Protein AF-A0AAD7MDL9-F1 (afdb_monomer_lite)

Secondary structure (DSSP, 8-state):
----EEEEEEEEEEE-TT-SSEEEEEEEEEEEEEEETT--HHHHHHHHHHHHHHHHHHHTTT----TTTPEEEETTT--BGGGS-TTS-SSGGGGEE----STT---EE---SSPEEEEEEEPHHHHHHHHHHHHHHHHHHHHHHHTSS------------PPP------------TTHHHHHHHHHHTT-------------

Sequence (203 aa):
MDLDTITLRFKVLHETHGKKDGTQVRNLSEGKPNVLAISSPTALRQLAIETMHPNICLALNDCPIDWKRIVLREVSNWVDLGREPPHDPYFYHRCLTGKPKGKDGVATFKKPTKAFELALVIDAEQREEICQYLAQKDLDAEMSMSVGESSKRQRSPSVPRTPPQSKRRAIQIYQSPNYDQLRDALLESGSSHSQLSEQRKSL

Organism: NCBI:txid1033252

Radius of gyration: 27.92 Å; chains: 1; bounding box: 68×50×96 Å

pLDDT: mean 78.49, std 19.3, range [41.38, 97.88]

Structure (mmCIF, N/CA/C/O backbone):
data_AF-A0AAD7MDL9-F1
#
_entry.id   AF-A0AAD7MDL9-F1
#
loop_
_atom_site.group_PDB
_atom_site.id
_atom_site.type_symbol
_atom_site.label_atom_id
_atom_site.label_alt_id
_atom_site.label_comp_id
_atom_site.label_asym_id
_atom_site.label_entity_id
_atom_site.label_seq_id
_atom_site.pdbx_PDB_ins_code
_atom_site.Cartn_x
_atom_site.Cartn_y
_atom_site.Cartn_z
_atom_site.occupancy
_atom_site.B_iso_or_equiv
_atom_site.auth_seq_id
_atom_site.auth_comp_id
_atom_site.auth_asym_id
_atom_site.auth_atom_id
_atom_site.pdbx_PDB_model_num
ATOM 1 N N . MET A 1 1 ? 26.762 -1.602 -12.632 1.00 56.09 1 MET A N 1
ATOM 2 C CA . MET A 1 1 ? 25.466 -1.918 -13.260 1.00 56.09 1 MET A CA 1
ATOM 3 C C . MET A 1 1 ? 24.429 -1.162 -12.471 1.00 56.09 1 MET A C 1
ATOM 5 O O . MET A 1 1 ? 24.386 -1.346 -11.259 1.00 56.09 1 MET A O 1
ATOM 9 N N . ASP A 1 2 ? 23.685 -0.274 -13.117 1.00 71.62 2 ASP A N 1
ATOM 10 C CA . ASP A 1 2 ? 22.580 0.408 -12.450 1.00 71.62 2 ASP A CA 1
ATOM 11 C C . ASP A 1 2 ? 21.480 -0.617 -12.169 1.00 71.62 2 ASP A C 1
ATOM 13 O O . ASP A 1 2 ? 21.155 -1.436 -13.027 1.00 71.62 2 ASP A O 1
ATOM 17 N N . LEU A 1 3 ? 20.965 -0.631 -10.941 1.00 87.56 3 LEU A N 1
ATOM 18 C CA . LEU A 1 3 ? 19.852 -1.504 -10.584 1.00 87.56 3 LEU A CA 1
ATOM 19 C C . LEU A 1 3 ? 18.560 -0.917 -11.160 1.00 87.56 3 LEU A C 1
ATOM 21 O O . LEU A 1 3 ? 18.221 0.241 -10.890 1.00 87.56 3 LEU A O 1
ATOM 25 N N . ASP A 1 4 ? 17.818 -1.740 -11.900 1.00 95.00 4 ASP A N 1
ATOM 26 C CA . ASP A 1 4 ? 16.489 -1.405 -12.405 1.00 95.00 4 ASP A CA 1
ATOM 27 C C . ASP A 1 4 ? 15.545 -1.166 -11.221 1.00 95.00 4 ASP A C 1
ATOM 29 O O . ASP A 1 4 ? 15.106 -2.095 -10.534 1.00 95.00 4 ASP A O 1
ATOM 33 N N . THR A 1 5 ? 15.254 0.107 -10.954 1.00 96.62 5 THR A N 1
ATOM 34 C CA . THR A 1 5 ? 14.472 0.537 -9.792 1.00 96.62 5 THR A CA 1
ATOM 35 C C . THR A 1 5 ? 13.267 1.384 -10.178 1.00 96.62 5 THR A C 1
ATOM 37 O O . THR A 1 5 ? 13.293 2.184 -11.116 1.00 96.62 5 THR A O 1
ATOM 40 N N . ILE A 1 6 ? 12.203 1.236 -9.395 1.00 97.00 6 ILE A N 1
ATOM 41 C CA . ILE A 1 6 ? 10.932 1.947 -9.500 1.00 97.00 6 ILE A CA 1
ATOM 42 C C . ILE A 1 6 ? 10.647 2.719 -8.209 1.00 97.00 6 ILE A C 1
ATOM 44 O O . ILE A 1 6 ? 11.286 2.524 -7.173 1.00 97.00 6 ILE A O 1
ATOM 48 N N . THR A 1 7 ? 9.664 3.609 -8.284 1.00 97.56 7 THR A N 1
ATOM 49 C CA . THR A 1 7 ? 9.103 4.289 -7.116 1.00 97.56 7 THR A CA 1
ATOM 50 C C . THR A 1 7 ? 7.697 3.757 -6.886 1.00 97.56 7 THR A C 1
ATOM 52 O O . THR A 1 7 ? 6.896 3.703 -7.821 1.00 97.56 7 THR A O 1
ATOM 55 N N . LEU A 1 8 ? 7.398 3.384 -5.646 1.00 97.88 8 LEU A N 1
ATOM 56 C CA . LEU A 1 8 ? 6.065 2.992 -5.206 1.00 97.88 8 LEU A CA 1
ATOM 57 C C . LEU A 1 8 ? 5.449 4.093 -4.347 1.00 97.88 8 LEU A C 1
ATOM 59 O O . LEU A 1 8 ? 6.154 4.847 -3.678 1.00 97.88 8 LEU A O 1
ATOM 63 N N . ARG A 1 9 ? 4.124 4.162 -4.340 1.00 97.62 9 ARG A N 1
ATOM 64 C CA . ARG A 1 9 ? 3.347 4.936 -3.380 1.00 97.62 9 ARG A CA 1
ATOM 65 C C . ARG A 1 9 ? 2.312 4.017 -2.754 1.00 97.62 9 ARG A C 1
ATOM 67 O O . ARG A 1 9 ? 1.418 3.537 -3.447 1.00 97.62 9 ARG A O 1
ATOM 74 N N . PHE A 1 10 ? 2.437 3.788 -1.457 1.00 97.62 10 PHE A N 1
ATOM 75 C CA . PHE A 1 10 ? 1.485 3.018 -0.676 1.00 97.62 10 PHE A CA 1
ATOM 76 C C . PHE A 1 10 ? 0.361 3.920 -0.172 1.00 97.62 10 PHE A C 1
ATOM 78 O O . PHE A 1 10 ? 0.588 5.082 0.167 1.00 97.62 10 PHE A O 1
ATOM 85 N N . LYS A 1 11 ? -0.853 3.383 -0.123 1.00 96.00 11 LYS A N 1
ATOM 86 C CA . LYS A 1 11 ? -2.045 3.984 0.483 1.00 96.00 11 LYS A CA 1
ATOM 87 C C . LYS A 1 11 ? -2.702 2.962 1.405 1.00 96.00 11 LYS A C 1
ATOM 89 O O . LYS A 1 11 ? -2.501 1.761 1.236 1.00 96.00 11 LYS A O 1
ATOM 94 N N . VAL A 1 12 ? -3.513 3.434 2.343 1.00 94.94 12 VAL A N 1
ATOM 95 C CA . VAL A 1 12 ? -4.397 2.573 3.142 1.00 94.94 12 VAL A CA 1
ATOM 96 C C . VAL A 1 12 ? -5.827 2.931 2.797 1.00 94.94 12 VAL A C 1
ATOM 98 O O . VAL A 1 12 ? -6.203 4.102 2.894 1.00 94.94 12 VAL A O 1
ATOM 101 N N . LEU A 1 13 ? -6.602 1.945 2.359 1.00 93.69 13 LEU A N 1
ATOM 102 C CA . LEU A 1 13 ? -7.974 2.132 1.911 1.00 93.69 13 LEU A CA 1
ATOM 103 C C . LEU A 1 13 ? -8.915 1.204 2.681 1.00 93.69 13 LEU A C 1
ATOM 105 O O . LEU A 1 13 ? -8.561 0.079 3.015 1.00 93.69 13 LEU A O 1
ATOM 109 N N . HIS A 1 14 ? -10.133 1.668 2.910 1.00 88.56 14 HIS A N 1
ATOM 110 C CA . HIS A 1 14 ? -11.259 0.837 3.310 1.00 88.56 14 HIS A CA 1
ATOM 111 C C . HIS A 1 14 ? -11.985 0.336 2.069 1.00 88.56 14 HIS A C 1
ATOM 113 O O . HIS A 1 14 ? -12.283 1.132 1.174 1.00 88.56 14 HIS A O 1
ATOM 119 N N . GLU A 1 15 ? -12.314 -0.952 2.024 1.00 81.75 15 GLU A N 1
ATOM 120 C CA . GLU A 1 15 ? -13.209 -1.469 0.996 1.00 81.75 15 GLU A CA 1
ATOM 121 C C . GLU A 1 15 ? -14.590 -0.813 1.141 1.00 81.75 15 GLU A C 1
ATOM 123 O O . GLU A 1 15 ? -15.128 -0.668 2.242 1.00 81.75 15 GLU A O 1
ATOM 128 N N . THR A 1 16 ? -15.164 -0.375 0.020 1.00 74.50 16 THR A N 1
ATOM 129 C CA . THR A 1 16 ? -16.550 0.092 -0.016 1.00 74.50 16 THR A CA 1
ATOM 130 C C . THR A 1 16 ? -17.370 -0.896 -0.830 1.00 74.50 16 THR A C 1
ATOM 132 O O . THR A 1 16 ? -17.040 -1.198 -1.977 1.00 74.50 16 THR A O 1
ATOM 135 N N . HIS A 1 17 ? -18.420 -1.456 -0.220 1.00 61.81 17 HIS A N 1
ATOM 136 C CA . HIS A 1 17 ? -19.252 -2.468 -0.867 1.00 61.81 17 HIS A CA 1
ATOM 137 C C . HIS A 1 17 ? -19.735 -1.984 -2.241 1.00 61.81 17 HIS A C 1
ATOM 139 O O . HIS A 1 17 ? -20.398 -0.953 -2.358 1.00 61.81 17 HIS A O 1
ATOM 145 N N . GLY A 1 18 ? -19.398 -2.746 -3.283 1.00 57.22 18 GLY A N 1
ATOM 146 C CA . GLY A 1 18 ? -19.895 -2.528 -4.641 1.00 57.22 18 GLY A CA 1
ATOM 147 C C . GLY A 1 18 ? -19.211 -1.418 -5.444 1.00 57.22 18 GLY A C 1
ATOM 148 O O . GLY A 1 18 ? -19.619 -1.198 -6.585 1.00 57.22 18 GLY A O 1
ATOM 149 N N . LYS A 1 19 ? -18.176 -0.741 -4.924 1.00 61.47 19 LYS A N 1
ATOM 150 C CA . LYS A 1 19 ? -17.403 0.233 -5.711 1.00 61.47 19 LYS A CA 1
ATOM 151 C C . LYS A 1 19 ? -16.030 -0.301 -6.110 1.00 61.47 19 LYS A C 1
ATOM 153 O O . LYS A 1 19 ? -15.453 -1.175 -5.470 1.00 61.47 19 LYS A O 1
ATOM 158 N N . LYS A 1 20 ? -15.523 0.230 -7.226 1.00 62.09 20 LYS A N 1
ATOM 159 C CA . LYS A 1 20 ? -14.202 -0.100 -7.790 1.00 62.09 20 LYS A CA 1
ATOM 160 C C . LYS A 1 20 ? -13.055 0.644 -7.093 1.00 62.09 20 LYS A C 1
ATOM 162 O O . LYS A 1 20 ? -11.925 0.585 -7.564 1.00 62.09 20 LYS A O 1
ATOM 167 N N . ASP A 1 21 ? -13.355 1.362 -6.019 1.00 67.31 21 ASP A N 1
ATOM 168 C CA . ASP A 1 21 ? -12.426 2.157 -5.239 1.00 67.31 21 ASP A CA 1
ATOM 169 C C . ASP A 1 21 ? -12.636 1.939 -3.735 1.00 67.31 21 ASP A C 1
ATOM 171 O O . ASP A 1 21 ? -13.651 1.417 -3.263 1.00 67.31 21 ASP A O 1
ATOM 175 N N . GLY A 1 22 ? -11.612 2.302 -2.972 1.00 74.06 22 GLY A N 1
ATOM 176 C CA . GLY A 1 22 ? -11.660 2.306 -1.520 1.00 74.06 22 GLY A CA 1
ATOM 177 C C . GLY A 1 22 ? -11.544 3.723 -0.978 1.00 74.06 22 GLY A C 1
ATOM 178 O O . GLY A 1 22 ? -10.917 4.588 -1.594 1.00 74.06 22 GLY A O 1
ATOM 179 N N . THR A 1 23 ? -12.120 3.960 0.196 1.00 81.75 23 THR A N 1
ATOM 180 C CA . THR A 1 23 ? -12.009 5.254 0.878 1.00 81.75 23 THR A CA 1
ATOM 181 C C . THR A 1 23 ? -10.686 5.317 1.622 1.00 81.75 23 THR A C 1
ATOM 183 O O . THR A 1 23 ? -10.367 4.413 2.391 1.00 81.75 23 THR A O 1
ATOM 186 N N . GLN A 1 24 ? -9.910 6.379 1.423 1.00 82.56 24 GLN A N 1
ATOM 187 C CA . GLN A 1 24 ? -8.610 6.498 2.072 1.00 82.56 24 GLN A CA 1
ATOM 188 C C . GLN A 1 24 ? -8.738 6.695 3.585 1.00 82.56 24 GLN A C 1
ATOM 190 O O . GLN A 1 24 ? -9.502 7.532 4.065 1.00 82.56 24 GLN A O 1
ATOM 195 N N . VAL A 1 25 ? -7.942 5.943 4.341 1.00 82.62 25 VAL A N 1
ATOM 196 C CA . VAL A 1 25 ? -7.885 6.037 5.802 1.00 82.62 25 VAL A CA 1
ATOM 197 C C . VAL A 1 25 ? -7.032 7.232 6.184 1.00 82.62 25 VAL A C 1
ATOM 199 O O . VAL A 1 25 ? -5.832 7.212 5.936 1.00 82.62 25 VAL A O 1
ATOM 202 N N . ARG A 1 26 ? -7.634 8.275 6.771 1.00 77.25 26 ARG A N 1
ATOM 203 C CA . ARG A 1 26 ? -6.940 9.429 7.388 1.00 77.25 26 ARG A CA 1
ATOM 204 C C . ARG A 1 26 ? -5.796 10.023 6.536 1.00 77.25 26 ARG A C 1
ATOM 206 O O . ARG A 1 26 ? -4.774 10.433 7.072 1.00 77.25 26 ARG A O 1
ATOM 213 N N . ASN A 1 27 ? -5.950 10.052 5.207 1.00 82.88 27 ASN A N 1
ATOM 214 C CA . ASN A 1 27 ? -4.914 10.477 4.249 1.00 82.88 27 ASN A CA 1
ATOM 215 C C . ASN A 1 27 ? -3.571 9.721 4.349 1.00 82.88 27 ASN A C 1
ATOM 217 O O . ASN A 1 27 ? -2.542 10.218 3.892 1.00 82.88 27 ASN A O 1
ATOM 221 N N . LEU A 1 28 ? -3.569 8.495 4.879 1.00 90.56 28 LEU A N 1
ATOM 222 C CA . LEU A 1 28 ? -2.381 7.655 4.979 1.00 90.56 28 LEU A CA 1
ATOM 223 C C . LEU A 1 28 ? -1.859 7.305 3.588 1.00 90.56 28 LEU A C 1
ATOM 225 O O . LEU A 1 28 ? -2.498 6.567 2.829 1.00 90.56 28 LEU A O 1
ATOM 229 N N . SER A 1 29 ? -0.697 7.854 3.251 1.00 93.56 29 SER A N 1
ATOM 230 C CA . SER A 1 29 ? 0.061 7.467 2.071 1.00 93.56 29 SER A CA 1
ATOM 231 C C . SER A 1 29 ? 1.549 7.659 2.303 1.00 93.56 29 SER A C 1
ATOM 233 O O . SER A 1 29 ? 1.932 8.670 2.881 1.00 93.56 29 SER A O 1
ATOM 235 N N . GLU A 1 30 ? 2.361 6.739 1.796 1.00 95.94 30 GLU A N 1
ATOM 236 C CA . GLU A 1 30 ? 3.816 6.763 1.948 1.00 95.94 30 GLU A CA 1
ATOM 237 C C . GLU A 1 30 ? 4.491 6.495 0.601 1.00 95.94 30 GLU A C 1
ATOM 239 O O . GLU A 1 30 ? 4.073 5.615 -0.154 1.00 95.94 30 GLU A O 1
ATOM 244 N N . GLY A 1 31 ? 5.531 7.261 0.275 1.00 95.88 31 GLY A N 1
ATOM 245 C CA . GLY A 1 31 ? 6.326 7.061 -0.934 1.00 95.88 31 GLY A CA 1
ATOM 246 C C . GLY A 1 31 ? 7.553 6.200 -0.651 1.00 95.88 31 GLY A C 1
ATOM 247 O O . GLY A 1 31 ? 8.334 6.512 0.239 1.00 95.88 31 GLY A O 1
ATOM 248 N N . LYS A 1 32 ? 7.782 5.156 -1.449 1.00 97.12 32 LYS A N 1
ATOM 249 C CA . LYS A 1 32 ? 8.973 4.305 -1.357 1.00 97.12 32 LYS A CA 1
ATOM 250 C C . LYS A 1 32 ? 9.786 4.367 -2.656 1.00 97.12 32 LYS A C 1
ATOM 252 O O . LYS A 1 32 ? 9.422 3.708 -3.634 1.00 97.12 32 LYS A O 1
ATOM 257 N N . PRO A 1 33 ? 10.867 5.166 -2.712 1.00 96.44 33 PRO A N 1
ATOM 258 C CA . PRO A 1 33 ? 11.765 5.179 -3.861 1.00 96.44 33 PRO A CA 1
ATOM 259 C C . PRO A 1 33 ? 12.688 3.954 -3.861 1.00 96.44 33 PRO A C 1
ATOM 261 O O . PRO A 1 33 ? 12.843 3.274 -2.848 1.00 96.44 33 PRO A O 1
ATOM 264 N N . ASN A 1 34 ? 13.355 3.731 -4.995 1.00 95.56 34 ASN A N 1
ATOM 265 C CA . ASN A 1 34 ? 14.433 2.749 -5.160 1.00 95.56 34 ASN A CA 1
ATOM 266 C C . ASN A 1 34 ? 14.022 1.297 -4.865 1.00 95.56 34 ASN A C 1
ATOM 268 O O . ASN A 1 34 ? 14.828 0.498 -4.395 1.00 95.56 34 ASN A O 1
ATOM 272 N N . VAL A 1 35 ? 12.771 0.945 -5.157 1.00 97.06 35 VAL A N 1
ATOM 273 C CA . VAL A 1 35 ? 12.303 -0.442 -5.074 1.00 97.06 35 VAL A CA 1
ATOM 274 C C . VAL A 1 35 ? 12.771 -1.184 -6.316 1.00 97.06 35 VAL A C 1
ATOM 276 O O . VAL A 1 35 ? 12.703 -0.637 -7.414 1.00 97.06 35 VAL A O 1
ATOM 279 N N . LEU A 1 36 ? 13.253 -2.415 -6.170 1.00 97.12 36 LEU A N 1
ATOM 280 C CA . LEU A 1 36 ? 13.685 -3.211 -7.315 1.00 97.12 36 LEU A CA 1
ATOM 281 C C . LEU A 1 36 ? 12.495 -3.487 -8.242 1.00 97.12 36 LEU A C 1
ATOM 283 O O . LEU A 1 36 ? 11.450 -3.969 -7.814 1.00 97.12 36 LEU A O 1
ATOM 287 N N . ALA A 1 37 ? 12.656 -3.214 -9.534 1.00 96.25 37 ALA A N 1
ATOM 288 C CA . ALA A 1 37 ? 11.606 -3.463 -10.521 1.00 96.25 37 ALA A CA 1
ATOM 289 C C . ALA A 1 37 ? 11.271 -4.960 -10.654 1.00 96.25 37 ALA A C 1
ATOM 291 O O . ALA A 1 37 ? 10.173 -5.318 -11.077 1.00 96.25 37 ALA A O 1
ATOM 292 N N . ILE A 1 38 ? 12.221 -5.816 -10.266 1.00 96.69 38 ILE A N 1
ATOM 293 C CA . ILE A 1 38 ? 12.099 -7.274 -10.243 1.00 96.69 38 ILE A CA 1
ATOM 294 C C . ILE A 1 38 ? 11.341 -7.818 -9.018 1.00 96.69 38 ILE A C 1
ATOM 296 O O . ILE A 1 38 ? 11.213 -9.029 -8.875 1.00 96.69 38 ILE A O 1
ATOM 300 N N . SER A 1 39 ? 10.860 -6.960 -8.111 1.00 97.44 39 SER A N 1
ATOM 301 C CA . SER A 1 39 ? 10.125 -7.404 -6.924 1.00 97.44 39 SER A CA 1
ATOM 302 C C . SER A 1 39 ? 8.839 -8.153 -7.294 1.00 97.44 39 SER A C 1
ATOM 304 O O . SER A 1 39 ? 8.029 -7.679 -8.096 1.00 97.44 39 SER A O 1
ATOM 306 N N . SER A 1 40 ? 8.648 -9.314 -6.666 1.00 97.44 40 SER A N 1
ATOM 307 C CA . SER A 1 40 ? 7.451 -10.139 -6.825 1.00 97.44 40 SER A CA 1
ATOM 308 C C . SER A 1 40 ? 6.283 -9.635 -5.960 1.00 97.44 40 SER A C 1
ATOM 310 O O . SER A 1 40 ? 6.518 -8.896 -4.996 1.00 97.44 40 SER A O 1
ATOM 312 N N . PRO A 1 41 ? 5.027 -10.043 -6.230 1.00 97.38 41 PRO A N 1
ATOM 313 C CA . PRO A 1 41 ? 3.867 -9.665 -5.421 1.00 97.38 41 PRO A CA 1
ATOM 314 C C . PRO A 1 41 ? 4.031 -9.941 -3.922 1.00 97.38 41 PRO A C 1
ATOM 316 O O . PRO A 1 41 ? 3.692 -9.094 -3.095 1.00 97.38 41 PRO A O 1
ATOM 319 N N . THR A 1 42 ? 4.618 -11.084 -3.551 1.00 96.50 42 THR A N 1
ATOM 320 C CA . THR A 1 42 ? 4.883 -11.428 -2.145 1.00 96.50 42 THR A CA 1
ATOM 321 C C . THR A 1 42 ? 5.873 -10.458 -1.500 1.00 96.50 42 THR A C 1
ATOM 323 O O . THR A 1 42 ? 5.621 -9.969 -0.398 1.00 96.50 42 THR A O 1
ATOM 326 N N . ALA A 1 43 ? 6.965 -10.124 -2.195 1.00 97.25 43 ALA A N 1
ATOM 327 C CA . ALA A 1 43 ? 7.946 -9.156 -1.706 1.00 97.25 43 ALA A CA 1
ATOM 328 C C . ALA A 1 43 ? 7.341 -7.748 -1.585 1.00 97.25 43 ALA A C 1
ATOM 330 O O . ALA A 1 43 ? 7.594 -7.043 -0.610 1.00 97.25 43 ALA A O 1
ATOM 331 N N . LEU A 1 44 ? 6.497 -7.355 -2.543 1.00 97.81 44 LEU A N 1
ATOM 332 C CA . LEU A 1 44 ? 5.776 -6.082 -2.516 1.00 97.81 44 LEU A CA 1
ATOM 333 C C . LEU A 1 44 ? 4.786 -6.007 -1.347 1.00 97.81 44 LEU A C 1
ATOM 335 O O . LEU A 1 44 ? 4.696 -4.962 -0.704 1.00 97.81 44 LEU A O 1
ATOM 339 N N . ARG A 1 45 ? 4.082 -7.104 -1.032 1.00 96.94 45 ARG A N 1
ATOM 340 C CA . ARG A 1 45 ? 3.194 -7.194 0.140 1.00 96.94 45 ARG A CA 1
ATOM 341 C C . ARG A 1 45 ? 3.962 -7.018 1.439 1.00 96.94 45 ARG A C 1
ATOM 343 O O . ARG A 1 45 ? 3.560 -6.196 2.258 1.00 96.94 45 ARG A O 1
ATOM 350 N N . GLN A 1 46 ? 5.062 -7.745 1.604 1.00 96.56 46 GLN A N 1
ATOM 351 C CA . GLN A 1 46 ? 5.897 -7.630 2.796 1.00 96.56 46 GLN A CA 1
ATOM 352 C C . GLN A 1 46 ? 6.420 -6.197 2.964 1.00 96.56 46 GLN A C 1
ATOM 354 O O . GLN A 1 46 ? 6.247 -5.593 4.020 1.00 96.56 46 GLN A O 1
ATOM 359 N N . LEU A 1 47 ? 6.948 -5.613 1.884 1.00 97.75 47 LEU A N 1
ATOM 360 C CA . LEU A 1 47 ? 7.435 -4.236 1.868 1.00 97.75 47 LEU A CA 1
ATOM 361 C C . LEU A 1 47 ? 6.341 -3.222 2.231 1.00 97.75 47 LEU A C 1
ATOM 363 O O . LEU A 1 47 ? 6.605 -2.269 2.964 1.00 97.75 47 LEU A O 1
ATOM 367 N N . ALA A 1 48 ? 5.123 -3.404 1.714 1.00 97.44 48 ALA A N 1
ATOM 368 C CA . ALA A 1 48 ? 3.993 -2.530 2.008 1.00 97.44 48 ALA A CA 1
ATOM 369 C C . ALA A 1 48 ? 3.613 -2.584 3.493 1.00 97.44 48 ALA A C 1
ATOM 371 O O . ALA A 1 48 ? 3.433 -1.534 4.106 1.00 97.44 48 ALA A O 1
ATOM 372 N N . ILE A 1 49 ? 3.531 -3.786 4.074 1.00 96.19 49 ILE A N 1
ATOM 373 C CA . ILE A 1 49 ? 3.226 -3.973 5.499 1.00 96.19 49 ILE A CA 1
ATOM 374 C C . ILE A 1 49 ? 4.317 -3.325 6.351 1.00 96.19 49 ILE A C 1
ATOM 376 O O . ILE A 1 49 ? 4.003 -2.479 7.176 1.00 96.19 49 ILE A O 1
ATOM 380 N N . GLU A 1 50 ? 5.591 -3.634 6.111 1.00 96.31 50 GLU A N 1
ATOM 381 C CA . GLU A 1 50 ? 6.711 -3.054 6.868 1.00 96.31 50 GLU A CA 1
ATOM 382 C C . GLU A 1 50 ? 6.744 -1.524 6.791 1.00 96.31 50 GLU A C 1
ATOM 384 O O . GLU A 1 50 ? 7.007 -0.850 7.785 1.00 96.31 50 GLU A O 1
ATOM 389 N N . THR A 1 51 ? 6.448 -0.969 5.613 1.00 96.69 51 THR A N 1
ATOM 390 C CA . THR A 1 51 ? 6.456 0.482 5.395 1.00 96.69 51 THR A CA 1
ATOM 391 C C . THR A 1 51 ? 5.272 1.166 6.080 1.00 96.69 51 THR A C 1
ATOM 393 O O . THR A 1 51 ? 5.430 2.244 6.648 1.00 96.69 51 THR A O 1
ATOM 396 N N . MET A 1 52 ? 4.082 0.565 6.030 1.00 96.06 52 MET A N 1
ATOM 397 C CA . MET A 1 52 ? 2.850 1.213 6.485 1.00 96.06 52 MET A CA 1
ATOM 398 C C . MET A 1 52 ? 2.471 0.881 7.926 1.00 96.06 52 MET A C 1
ATOM 400 O O . MET A 1 52 ? 1.744 1.661 8.536 1.00 96.06 52 MET A O 1
ATOM 404 N N . HIS A 1 53 ? 2.954 -0.231 8.483 1.00 94.50 53 HIS A N 1
ATOM 405 C CA . HIS A 1 53 ? 2.586 -0.704 9.817 1.00 94.50 53 HIS A CA 1
ATOM 406 C C . HIS A 1 53 ? 2.728 0.376 10.902 1.00 94.50 53 HIS A C 1
ATOM 408 O O . HIS A 1 53 ? 1.741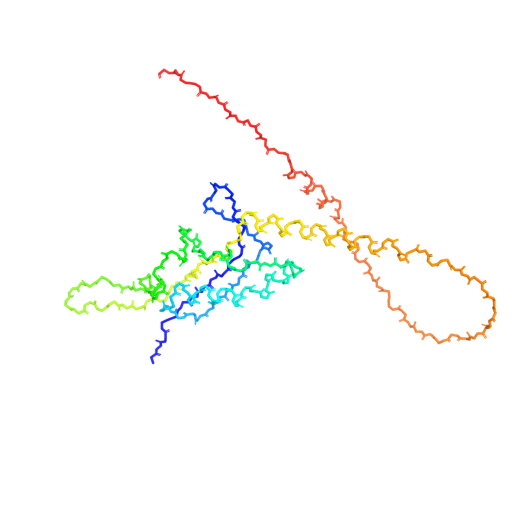 0.624 11.593 1.00 94.50 53 HIS A O 1
ATOM 414 N N . PRO A 1 54 ? 3.863 1.096 11.036 1.00 94.00 54 PRO A N 1
ATOM 415 C CA . PRO A 1 54 ? 4.002 2.119 12.077 1.00 94.00 54 PRO A CA 1
ATOM 416 C C . PRO A 1 54 ? 2.970 3.245 11.941 1.00 94.00 54 PRO A C 1
ATOM 418 O O . PRO A 1 54 ? 2.364 3.667 12.924 1.00 94.00 54 PRO A O 1
ATOM 421 N N . ASN A 1 55 ? 2.732 3.693 10.706 1.00 93.25 55 ASN A N 1
ATOM 422 C CA . ASN A 1 55 ? 1.799 4.777 10.411 1.00 93.25 55 ASN A CA 1
ATOM 423 C C . ASN A 1 55 ? 0.346 4.353 10.652 1.00 93.25 55 ASN A C 1
ATOM 425 O O . ASN A 1 55 ? -0.455 5.155 11.123 1.00 93.25 55 ASN A O 1
ATOM 429 N N . ILE A 1 56 ? 0.011 3.097 10.351 1.00 93.44 56 ILE A N 1
ATOM 430 C CA . ILE A 1 56 ? -1.311 2.521 10.604 1.00 93.44 56 ILE A CA 1
ATOM 431 C C . ILE A 1 56 ? -1.554 2.390 12.110 1.00 93.44 56 ILE A C 1
ATOM 433 O O . ILE A 1 56 ? -2.588 2.859 12.578 1.00 93.44 56 ILE A O 1
ATOM 437 N N . CYS A 1 57 ? -0.612 1.822 12.872 1.00 92.06 57 CYS A N 1
ATOM 438 C CA . CYS A 1 57 ? -0.734 1.701 14.329 1.00 92.06 57 CYS A CA 1
ATOM 439 C C . CYS A 1 57 ? -0.945 3.068 14.984 1.00 92.06 57 CYS A C 1
ATOM 441 O O . CYS A 1 57 ? -1.901 3.249 1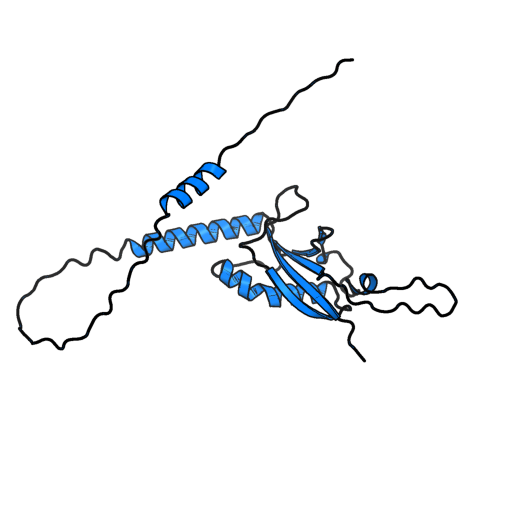5.735 1.00 92.06 57 CYS A O 1
ATOM 443 N N . LEU A 1 58 ? -0.127 4.058 14.611 1.00 91.75 58 LEU A N 1
ATOM 444 C CA . LEU A 1 58 ? -0.260 5.419 15.122 1.00 91.75 58 LEU A CA 1
ATOM 445 C C . LEU A 1 58 ? -1.610 6.041 14.743 1.00 91.75 58 LEU A C 1
ATOM 447 O O . LEU A 1 58 ? -2.304 6.603 15.586 1.00 91.75 58 LEU A O 1
ATOM 451 N N . ALA A 1 59 ? -2.004 5.939 13.474 1.00 90.50 59 ALA A N 1
ATOM 452 C CA . ALA A 1 59 ? -3.234 6.551 12.991 1.00 90.50 59 ALA A CA 1
ATOM 453 C C . ALA A 1 59 ? -4.498 5.868 13.514 1.00 90.50 59 ALA A C 1
ATOM 455 O O . ALA A 1 59 ? -5.548 6.507 13.522 1.00 90.50 59 ALA A O 1
ATOM 456 N N . LEU A 1 60 ? -4.419 4.607 13.931 1.00 90.62 60 LEU A N 1
ATOM 457 C CA . LEU A 1 60 ? -5.539 3.832 14.457 1.00 90.62 60 LEU A CA 1
ATOM 458 C C . LEU A 1 60 ? -5.399 3.550 15.956 1.00 90.62 60 LEU A C 1
ATOM 460 O O . LEU A 1 60 ? -6.040 2.634 16.459 1.00 90.62 60 LEU A O 1
ATOM 464 N N . ASN A 1 61 ? -4.623 4.362 16.686 1.00 90.44 61 ASN A N 1
ATOM 465 C CA . ASN A 1 61 ? -4.539 4.317 18.148 1.00 90.44 61 ASN A CA 1
ATOM 466 C C . ASN A 1 61 ? -4.203 2.914 18.701 1.00 90.44 61 ASN A C 1
ATOM 468 O O . ASN A 1 61 ? -4.780 2.502 19.711 1.00 90.44 61 ASN A O 1
ATOM 472 N N . ASP A 1 62 ? -3.297 2.201 18.027 1.00 90.62 62 ASP A N 1
ATOM 473 C CA . ASP A 1 62 ? -2.882 0.822 18.323 1.00 90.62 62 ASP A CA 1
ATOM 474 C C . ASP A 1 62 ? -4.027 -0.207 18.290 1.00 90.62 62 ASP A C 1
ATOM 476 O O . ASP A 1 62 ? -3.973 -1.240 18.959 1.00 90.62 62 ASP A O 1
ATOM 480 N N . CYS A 1 63 ? -5.068 0.060 17.493 1.00 90.12 63 CYS A N 1
ATOM 481 C CA . CYS A 1 63 ? -6.140 -0.897 17.238 1.00 90.12 63 CYS A CA 1
ATOM 482 C C . CYS A 1 63 ? -5.558 -2.238 16.752 1.00 90.12 63 CYS A C 1
ATOM 484 O O . CYS A 1 63 ? -4.714 -2.241 15.846 1.00 90.12 63 CYS A O 1
ATOM 486 N N . PRO A 1 64 ? -6.002 -3.381 17.306 1.00 89.31 64 PRO A N 1
ATOM 487 C CA . PRO A 1 64 ? -5.578 -4.686 16.822 1.00 89.31 64 PRO A CA 1
ATOM 488 C C . PRO A 1 64 ? -6.102 -4.895 15.398 1.00 89.31 64 PRO A C 1
ATOM 490 O O . PRO A 1 64 ? -7.306 -4.898 15.160 1.00 89.31 64 PRO A O 1
ATOM 493 N N . ILE A 1 65 ? -5.184 -5.053 14.448 1.00 92.44 65 ILE A N 1
ATOM 494 C CA . ILE A 1 65 ? -5.486 -5.281 13.034 1.00 92.44 65 ILE A CA 1
ATOM 495 C C . ILE A 1 65 ? -5.008 -6.678 12.664 1.00 92.44 65 ILE A C 1
ATOM 497 O O . ILE A 1 65 ? -3.847 -7.031 12.884 1.00 92.44 65 ILE A O 1
ATOM 501 N N . ASP A 1 66 ? -5.887 -7.468 12.054 1.00 94.88 66 ASP A N 1
ATOM 502 C CA . ASP A 1 66 ? -5.498 -8.733 11.443 1.00 94.88 66 ASP A CA 1
ATOM 503 C C . ASP A 1 66 ? -4.909 -8.484 10.049 1.00 94.88 66 ASP A C 1
ATOM 505 O O . ASP A 1 66 ? -5.610 -8.382 9.040 1.00 94.88 66 ASP A O 1
ATOM 509 N N . TRP A 1 67 ? -3.580 -8.420 10.003 1.00 93.19 67 TRP A N 1
ATOM 510 C CA . TRP A 1 67 ? -2.791 -8.235 8.785 1.00 93.19 67 TRP A CA 1
ATOM 511 C C . TRP A 1 67 ? -2.961 -9.354 7.749 1.00 93.19 67 TRP A C 1
ATOM 513 O O . TRP A 1 67 ? -2.619 -9.159 6.579 1.00 93.19 67 TRP A O 1
ATOM 523 N N . LYS A 1 68 ? -3.490 -10.524 8.137 1.00 93.19 68 LYS A N 1
ATOM 524 C CA . LYS A 1 68 ? -3.764 -11.615 7.192 1.00 93.19 68 LYS A CA 1
ATOM 525 C C . LYS A 1 68 ? -4.949 -11.285 6.290 1.00 93.19 68 LYS A C 1
ATOM 527 O O . LYS A 1 68 ? -4.914 -11.656 5.115 1.00 93.19 68 LYS A O 1
ATOM 532 N N . ARG A 1 69 ? -5.937 -10.557 6.824 1.00 93.25 69 ARG A N 1
ATOM 533 C CA . ARG A 1 69 ? -7.129 -10.076 6.106 1.00 93.25 69 ARG A CA 1
ATOM 534 C C . ARG A 1 69 ? -6.829 -8.902 5.178 1.00 93.25 69 ARG A C 1
ATOM 536 O O . ARG A 1 69 ? -7.522 -8.718 4.184 1.00 93.25 69 ARG A O 1
ATOM 543 N N . ILE A 1 70 ? -5.763 -8.148 5.450 1.00 93.69 70 ILE A N 1
ATOM 544 C CA . ILE A 1 70 ? -5.359 -7.030 4.595 1.00 93.69 70 ILE A CA 1
ATOM 545 C C . ILE A 1 70 ? -4.848 -7.538 3.246 1.00 93.69 70 ILE A C 1
ATOM 547 O O . ILE A 1 70 ? -3.874 -8.295 3.163 1.00 93.69 70 ILE A O 1
ATOM 551 N N . VAL A 1 71 ? -5.470 -7.041 2.180 1.00 94.69 71 VAL A N 1
ATOM 552 C CA . VAL A 1 71 ? -5.117 -7.352 0.792 1.00 94.69 71 VAL A CA 1
ATOM 553 C C . VAL A 1 71 ? -4.290 -6.216 0.197 1.00 94.69 71 VAL A C 1
ATOM 555 O O . VAL A 1 71 ? -4.611 -5.044 0.383 1.00 94.69 71 VAL A O 1
ATOM 558 N N . LEU A 1 72 ? -3.234 -6.546 -0.551 1.00 96.81 72 LEU A N 1
ATOM 559 C CA . LEU A 1 72 ? -2.487 -5.562 -1.334 1.00 96.81 72 LEU A CA 1
ATOM 560 C C . LEU A 1 72 ? -3.087 -5.479 -2.740 1.00 96.81 72 LEU A C 1
ATOM 562 O O . LEU A 1 72 ? -3.077 -6.470 -3.469 1.00 96.81 72 LEU A O 1
ATOM 566 N N . ARG A 1 73 ? -3.575 -4.302 -3.137 1.00 96.31 73 ARG A N 1
ATOM 567 C CA . ARG A 1 73 ? -4.099 -4.062 -4.488 1.00 96.31 73 ARG A CA 1
ATOM 568 C C . ARG A 1 73 ? -3.313 -3.004 -5.240 1.00 96.31 73 ARG A C 1
ATOM 570 O O . ARG A 1 73 ? -2.853 -2.030 -4.648 1.00 96.31 73 ARG A O 1
ATOM 577 N N . GLU A 1 74 ? -3.197 -3.149 -6.552 1.00 95.62 74 GLU A N 1
ATOM 578 C CA . GLU A 1 74 ? -2.775 -2.047 -7.411 1.00 95.62 74 GLU A CA 1
ATOM 579 C C . GLU A 1 74 ? -3.939 -1.075 -7.622 1.00 95.62 74 GLU A C 1
ATOM 581 O O . GLU A 1 74 ? -5.036 -1.465 -8.005 1.00 95.62 74 GLU A O 1
ATOM 586 N N . VAL A 1 75 ? -3.700 0.219 -7.402 1.00 93.12 75 VAL A N 1
ATOM 587 C CA . VAL A 1 75 ? -4.762 1.237 -7.448 1.00 93.12 75 VAL A CA 1
ATOM 588 C C . VAL A 1 75 ? -5.245 1.500 -8.877 1.00 93.12 75 VAL A C 1
ATOM 590 O O . VAL A 1 75 ? -6.420 1.782 -9.081 1.00 93.12 75 VAL A O 1
ATOM 593 N N . SER A 1 76 ? -4.364 1.403 -9.879 1.00 91.50 76 SER A N 1
ATOM 594 C CA . SER A 1 76 ? -4.682 1.816 -11.256 1.00 91.50 76 SER A CA 1
ATOM 595 C C . SER A 1 76 ? -5.712 0.919 -11.958 1.00 91.50 76 SER A C 1
ATOM 597 O O . SER A 1 76 ? -6.465 1.384 -12.810 1.00 91.50 76 SER A O 1
ATOM 599 N N . ASN A 1 77 ? -5.749 -0.359 -11.589 1.00 90.50 77 ASN A N 1
ATOM 600 C CA . ASN A 1 77 ? -6.570 -1.410 -12.194 1.00 90.50 77 ASN A CA 1
ATOM 601 C C . ASN A 1 77 ? -7.324 -2.253 -11.147 1.00 90.50 77 ASN A C 1
ATOM 603 O O . ASN A 1 77 ? -8.056 -3.166 -11.522 1.00 90.50 77 ASN A O 1
ATOM 607 N N . TRP A 1 78 ? -7.165 -1.940 -9.857 1.00 92.00 78 TRP A N 1
ATOM 608 C CA . TRP A 1 78 ? -7.784 -2.631 -8.722 1.00 92.00 78 TRP A CA 1
ATOM 609 C C . TRP A 1 78 ? -7.463 -4.133 -8.641 1.00 92.00 78 TRP A C 1
ATOM 611 O O . TRP A 1 78 ? -8.266 -4.924 -8.142 1.00 92.00 78 TRP A O 1
ATOM 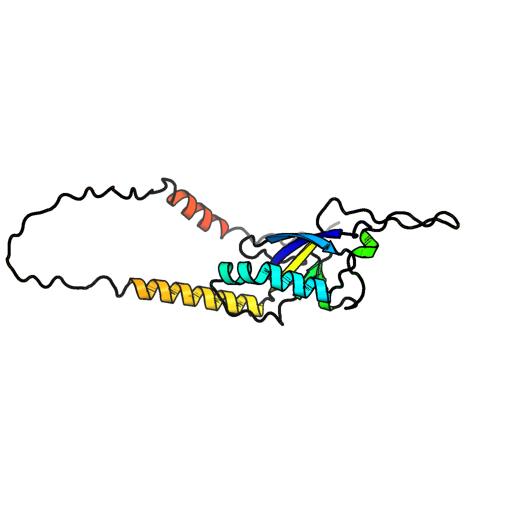621 N N . VAL A 1 79 ? -6.286 -4.531 -9.135 1.00 93.69 79 VAL A N 1
ATOM 622 C CA . VAL A 1 79 ? -5.825 -5.928 -9.149 1.00 93.69 79 VAL A CA 1
ATOM 623 C C . VAL A 1 79 ? -5.330 -6.342 -7.769 1.00 93.69 79 VAL A C 1
ATOM 625 O O . VAL A 1 79 ? -4.547 -5.628 -7.150 1.00 93.69 79 VAL A O 1
ATOM 628 N N . ASP A 1 80 ? -5.778 -7.505 -7.300 1.00 94.88 80 ASP A N 1
ATOM 629 C CA . ASP A 1 80 ? -5.328 -8.144 -6.063 1.00 9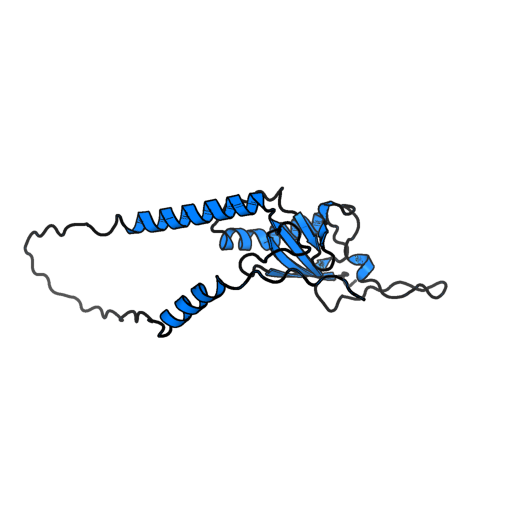4.88 80 ASP A CA 1
ATOM 630 C C . ASP A 1 80 ? -4.002 -8.880 -6.294 1.00 94.88 80 ASP A C 1
ATOM 632 O O . ASP A 1 80 ? -3.968 -9.936 -6.924 1.00 94.88 80 ASP A O 1
ATOM 636 N N . LEU A 1 81 ? -2.914 -8.335 -5.742 1.00 95.62 81 LEU A N 1
ATOM 637 C CA . LEU A 1 81 ? -1.570 -8.897 -5.885 1.00 95.62 81 LEU A CA 1
ATOM 638 C C . LEU A 1 81 ? -1.431 -10.267 -5.203 1.00 95.62 81 LEU A C 1
ATOM 640 O O . LEU A 1 81 ? -0.498 -11.001 -5.509 1.00 95.62 81 LEU A O 1
ATOM 644 N N . GLY A 1 82 ? -2.340 -10.641 -4.300 1.00 94.31 82 GLY A N 1
ATOM 645 C CA . GLY A 1 82 ? -2.379 -11.981 -3.713 1.00 94.31 82 GLY A CA 1
ATOM 646 C C . GLY A 1 82 ? -2.828 -13.072 -4.690 1.00 94.31 82 GLY A C 1
ATOM 647 O O . GLY A 1 82 ? -2.626 -14.250 -4.403 1.00 94.31 82 GLY A O 1
ATOM 648 N N . ARG A 1 83 ? -3.425 -12.697 -5.830 1.00 95.19 83 ARG A N 1
ATOM 649 C CA . ARG A 1 83 ? -3.872 -13.620 -6.891 1.00 95.19 83 ARG A CA 1
ATOM 650 C C . ARG A 1 83 ? -2.896 -13.717 -8.059 1.00 95.19 83 ARG A C 1
ATOM 652 O O . ARG A 1 83 ? -3.070 -14.566 -8.928 1.00 95.19 83 ARG A O 1
ATOM 659 N N . GLU A 1 84 ? -1.896 -12.848 -8.075 1.00 95.69 84 GLU A N 1
ATOM 660 C CA . GLU A 1 84 ? -0.853 -12.821 -9.091 1.00 95.69 84 GLU A CA 1
ATOM 661 C C . GLU A 1 84 ? 0.212 -13.891 -8.806 1.00 95.69 84 GLU A C 1
ATOM 663 O O . GLU A 1 84 ? 0.373 -14.313 -7.654 1.00 95.69 84 GLU A O 1
ATOM 668 N N . PRO A 1 85 ? 0.971 -14.338 -9.824 1.00 94.69 85 PRO A N 1
ATOM 669 C CA . PRO A 1 85 ? 2.044 -15.302 -9.622 1.00 94.69 85 PRO A CA 1
ATOM 670 C C . PRO A 1 85 ? 3.045 -14.803 -8.560 1.00 94.69 85 PRO A C 1
ATOM 672 O O . PRO A 1 85 ? 3.647 -13.740 -8.724 1.00 94.69 85 PRO A O 1
ATOM 675 N N . PRO A 1 86 ? 3.267 -15.549 -7.461 1.00 91.50 86 PRO A N 1
ATOM 676 C CA . PRO A 1 86 ? 3.947 -15.025 -6.271 1.00 91.50 86 PRO A CA 1
ATOM 677 C C . PRO A 1 86 ? 5.442 -14.744 -6.475 1.00 91.50 86 PRO A C 1
ATOM 679 O O . PRO A 1 86 ? 6.056 -14.024 -5.681 1.00 91.50 86 PRO A O 1
ATOM 682 N N . HIS A 1 87 ? 6.036 -15.313 -7.524 1.00 92.56 87 HIS A N 1
ATOM 683 C CA . HIS A 1 87 ? 7.468 -15.243 -7.807 1.00 92.56 87 HIS A CA 1
ATOM 684 C C . HIS A 1 87 ? 7.809 -14.400 -9.038 1.00 92.56 87 HIS A C 1
ATOM 686 O O . HIS A 1 87 ? 8.975 -14.046 -9.209 1.00 92.56 87 HIS A O 1
ATOM 692 N N . ASP A 1 88 ? 6.819 -14.022 -9.849 1.00 93.69 88 ASP A N 1
ATOM 693 C CA . ASP A 1 88 ? 7.080 -13.279 -11.077 1.00 93.69 88 ASP A CA 1
ATOM 694 C C . ASP A 1 88 ? 7.176 -11.773 -10.797 1.00 93.69 88 ASP A C 1
ATOM 696 O O . ASP A 1 88 ? 6.401 -11.235 -10.000 1.00 93.69 88 ASP A O 1
ATOM 700 N N . PRO A 1 89 ? 8.104 -11.048 -11.445 1.00 96.25 89 PRO A N 1
ATOM 701 C CA . PRO A 1 89 ? 8.176 -9.598 -11.333 1.00 96.25 89 PRO A CA 1
ATOM 702 C C . PRO A 1 89 ? 6.892 -8.895 -11.781 1.00 96.25 89 PRO A C 1
ATOM 704 O O . PRO A 1 89 ? 6.550 -8.885 -12.966 1.00 96.25 89 PRO A O 1
ATOM 707 N N . TYR A 1 90 ? 6.218 -8.216 -10.852 1.00 96.62 90 TYR A N 1
ATOM 708 C CA . TYR A 1 90 ? 4.908 -7.627 -11.139 1.00 96.62 90 TYR A CA 1
ATOM 709 C C . TYR A 1 90 ? 5.000 -6.390 -12.053 1.00 96.62 90 TYR A C 1
ATOM 711 O O . TYR A 1 90 ? 4.276 -6.269 -13.040 1.00 96.62 90 TYR A O 1
ATOM 719 N N . PHE A 1 91 ? 5.932 -5.469 -11.777 1.00 96.19 91 PHE A N 1
ATOM 720 C CA . PHE A 1 91 ? 6.050 -4.204 -12.523 1.00 96.19 91 PHE A CA 1
ATOM 721 C C . PHE A 1 91 ? 7.098 -4.216 -13.641 1.00 96.19 91 PHE A C 1
ATOM 723 O O . PHE A 1 91 ? 7.084 -3.318 -14.487 1.00 96.19 91 PHE A O 1
ATOM 730 N N . TYR A 1 92 ? 8.004 -5.199 -13.663 1.00 95.25 92 TYR A N 1
ATOM 731 C CA . TYR A 1 92 ? 9.185 -5.175 -14.532 1.00 95.25 92 TYR A CA 1
ATOM 732 C C . TYR A 1 92 ? 8.831 -5.000 -16.010 1.00 95.25 92 TYR A C 1
ATOM 734 O O . TYR A 1 92 ? 9.319 -4.084 -16.668 1.00 95.25 92 TYR A O 1
ATOM 742 N N . HIS A 1 93 ? 7.898 -5.811 -16.511 1.00 92.88 93 HIS A N 1
ATOM 743 C CA . HIS A 1 93 ? 7.489 -5.799 -17.916 1.00 92.88 93 HIS A CA 1
ATOM 744 C C . HIS A 1 93 ? 6.899 -4.450 -18.367 1.00 92.88 93 HIS A C 1
ATOM 746 O O . HIS A 1 93 ? 7.042 -4.070 -19.526 1.00 92.88 93 HIS A O 1
ATOM 752 N N . ARG A 1 94 ? 6.284 -3.687 -17.452 1.00 93.12 94 ARG A N 1
ATOM 753 C CA . ARG A 1 94 ? 5.709 -2.353 -17.726 1.00 93.12 94 ARG A CA 1
ATOM 754 C C . ARG A 1 94 ? 6.768 -1.264 -17.833 1.00 93.12 94 ARG A C 1
ATOM 756 O O . ARG A 1 94 ? 6.477 -0.173 -18.316 1.00 93.12 94 ARG A O 1
ATOM 763 N N . CYS A 1 95 ? 7.973 -1.553 -17.356 1.00 94.00 95 CYS A N 1
ATOM 764 C CA . CYS A 1 95 ? 9.113 -0.655 -17.419 1.00 94.00 95 CYS A CA 1
ATOM 765 C C . CYS A 1 95 ? 9.991 -0.932 -18.646 1.00 94.00 95 CYS A C 1
ATOM 767 O O . CYS A 1 95 ? 10.927 -0.184 -18.896 1.00 94.00 95 CYS A O 1
ATOM 769 N N . LEU A 1 96 ? 9.717 -1.980 -19.425 1.00 91.50 96 LEU A N 1
ATOM 770 C CA . LEU A 1 96 ? 10.475 -2.281 -20.634 1.00 91.50 96 LEU A CA 1
ATOM 771 C C . LEU A 1 96 ? 9.957 -1.462 -21.819 1.00 91.50 96 LEU A C 1
ATOM 773 O O . LEU A 1 96 ? 8.754 -1.353 -22.055 1.00 91.50 96 LEU A O 1
ATOM 777 N N . THR A 1 97 ? 10.880 -0.893 -22.591 1.00 85.19 97 THR A N 1
ATOM 778 C CA . THR A 1 97 ? 10.574 -0.184 -23.835 1.00 85.19 97 THR A CA 1
ATOM 779 C C . THR A 1 97 ? 11.328 -0.774 -25.017 1.00 85.19 97 THR A C 1
ATOM 781 O O . THR A 1 97 ? 12.419 -1.318 -24.874 1.00 85.19 97 THR A O 1
ATOM 784 N N . GLY A 1 98 ? 10.717 -0.656 -26.198 1.00 73.44 98 GLY A N 1
ATOM 785 C CA . GLY A 1 98 ? 11.197 -1.258 -27.440 1.00 73.44 98 GLY A CA 1
ATOM 786 C C . GLY A 1 98 ? 10.321 -2.436 -27.861 1.00 73.44 98 GLY A C 1
ATOM 787 O O . GLY A 1 98 ? 10.069 -3.354 -27.089 1.00 73.44 98 GLY A O 1
ATOM 788 N N . LYS A 1 99 ? 9.829 -2.409 -29.104 1.00 61.81 99 LYS A N 1
ATOM 789 C CA . LYS A 1 99 ? 9.379 -3.634 -29.777 1.00 61.81 99 LYS A CA 1
ATOM 790 C C . LYS A 1 99 ? 10.628 -4.266 -30.386 1.00 61.81 99 LYS A C 1
ATOM 792 O O . LYS A 1 99 ? 11.405 -3.502 -30.965 1.00 61.81 99 LYS A O 1
ATOM 797 N N . PRO A 1 100 ? 10.817 -5.593 -30.333 1.00 60.25 100 PRO A N 1
ATOM 798 C CA . PRO A 1 100 ? 11.875 -6.235 -31.096 1.00 60.25 100 PRO A CA 1
ATOM 799 C C . PRO A 1 100 ? 11.585 -6.020 -32.590 1.00 60.25 100 PRO A C 1
ATOM 801 O O . PRO A 1 100 ? 10.812 -6.743 -33.211 1.00 60.25 100 PRO A O 1
ATOM 804 N N . LYS A 1 101 ? 12.116 -4.939 -33.166 1.00 49.44 101 LYS A N 1
ATOM 805 C CA . LYS A 1 101 ? 12.123 -4.698 -34.608 1.00 49.44 101 LYS A CA 1
ATOM 806 C C . LYS A 1 101 ? 13.501 -5.120 -35.103 1.00 49.44 101 LYS A C 1
ATOM 808 O O . LYS A 1 101 ? 14.462 -4.380 -34.933 1.00 49.44 101 LYS A O 1
ATOM 813 N N . GLY A 1 102 ? 13.579 -6.309 -35.695 1.00 60.03 102 GLY A N 1
ATOM 814 C CA . GLY A 1 102 ? 14.829 -6.913 -36.170 1.00 60.03 102 GLY A CA 1
ATOM 815 C C . GLY A 1 102 ? 15.421 -7.938 -35.198 1.00 60.03 102 GLY A C 1
ATOM 816 O O . GLY A 1 102 ? 14.890 -8.149 -34.109 1.00 60.03 102 GLY A O 1
ATOM 817 N N . LYS A 1 103 ? 16.510 -8.597 -35.622 1.00 56.34 103 LYS A N 1
ATOM 818 C CA . LYS A 1 103 ? 17.149 -9.715 -34.901 1.00 56.34 103 LYS A CA 1
ATOM 819 C C . LYS A 1 103 ? 17.785 -9.321 -33.557 1.00 56.34 103 LYS A C 1
ATOM 821 O O . LYS A 1 103 ? 17.941 -10.195 -32.715 1.00 56.34 103 LYS A O 1
ATOM 826 N N . ASP A 1 104 ? 18.037 -8.029 -33.331 1.00 58.50 104 ASP A N 1
ATOM 827 C CA . ASP A 1 104 ? 18.806 -7.525 -32.179 1.00 58.50 104 ASP A CA 1
ATOM 828 C C . ASP A 1 104 ? 18.039 -6.505 -31.321 1.00 58.50 104 ASP A C 1
ATOM 830 O O . ASP A 1 104 ? 18.636 -5.726 -30.582 1.00 58.50 104 ASP A O 1
ATOM 834 N N . GLY A 1 105 ? 16.708 -6.442 -31.439 1.00 61.09 105 GLY A N 1
ATOM 835 C CA . GLY A 1 105 ? 15.897 -5.477 -30.693 1.00 61.09 105 GLY A CA 1
ATOM 836 C C . GLY A 1 105 ? 15.848 -5.793 -29.196 1.00 61.09 105 GLY A C 1
ATOM 837 O O . GLY A 1 105 ? 14.880 -6.390 -28.730 1.00 61.09 105 GLY A O 1
ATOM 838 N N . VAL A 1 106 ? 16.881 -5.395 -28.452 1.00 72.56 106 VAL A N 1
ATOM 839 C CA . VAL A 1 106 ? 16.964 -5.552 -26.995 1.00 72.56 106 VAL A CA 1
ATOM 840 C C . VAL A 1 106 ? 15.971 -4.598 -26.335 1.00 72.56 106 VAL A C 1
ATOM 842 O O . VAL A 1 106 ? 16.022 -3.385 -26.544 1.00 72.56 106 VAL A O 1
ATOM 845 N N . ALA A 1 107 ? 15.056 -5.145 -25.536 1.00 81.94 107 ALA A N 1
ATOM 846 C CA . ALA A 1 107 ? 14.188 -4.342 -24.686 1.00 81.94 107 ALA A CA 1
ATOM 847 C C . ALA A 1 107 ? 15.043 -3.614 -23.640 1.00 81.94 107 ALA A C 1
ATOM 849 O O . ALA A 1 107 ? 15.837 -4.240 -22.941 1.00 81.94 107 ALA A O 1
ATOM 850 N N . THR A 1 108 ? 14.887 -2.297 -23.530 1.00 87.69 108 THR A N 1
ATOM 851 C CA . THR A 1 108 ? 15.617 -1.488 -22.549 1.00 87.69 108 THR A CA 1
ATOM 852 C C . THR A 1 108 ? 14.700 -1.087 -21.407 1.00 87.69 108 THR A C 1
ATOM 854 O O . THR A 1 108 ? 13.542 -0.707 -21.620 1.00 87.69 108 THR A O 1
ATOM 857 N N . PHE A 1 109 ? 15.215 -1.162 -20.181 1.00 92.31 109 PHE A N 1
ATOM 858 C CA . PHE A 1 109 ? 14.502 -0.676 -19.010 1.00 92.31 109 PHE A CA 1
ATOM 859 C C . PHE A 1 109 ? 14.411 0.852 -19.049 1.00 92.31 109 PHE A C 1
ATOM 861 O O . PHE A 1 109 ? 15.409 1.564 -19.160 1.00 92.31 109 PHE A O 1
ATOM 868 N N . LYS A 1 110 ? 13.191 1.365 -18.934 1.00 92.56 110 LYS A N 1
ATOM 869 C CA . LYS A 1 110 ? 12.883 2.781 -18.802 1.00 92.56 110 LYS A CA 1
ATOM 870 C C . LYS A 1 110 ? 12.170 3.003 -17.479 1.00 92.56 110 LYS A C 1
ATOM 872 O O . LYS A 1 110 ? 11.027 2.587 -17.291 1.00 92.56 110 LYS A O 1
ATOM 877 N N . LYS A 1 111 ? 12.832 3.737 -16.584 1.00 91.31 111 LYS A N 1
ATOM 878 C CA . LYS A 1 111 ? 12.263 4.111 -15.290 1.00 91.31 111 LYS A CA 1
ATOM 879 C C . LYS A 1 111 ? 10.941 4.879 -15.481 1.00 91.31 111 LYS A C 1
ATOM 881 O O . LYS A 1 111 ? 10.925 5.880 -16.206 1.00 91.31 111 LYS A O 1
ATOM 886 N N . PRO A 1 112 ? 9.841 4.450 -14.838 1.00 92.50 112 PRO A N 1
ATOM 887 C CA . PRO A 1 112 ? 8.573 5.167 -14.885 1.00 92.50 112 PRO A CA 1
ATOM 888 C C . PRO A 1 112 ? 8.700 6.593 -14.341 1.00 92.50 112 PRO A C 1
ATOM 890 O O . PRO A 1 112 ? 9.335 6.826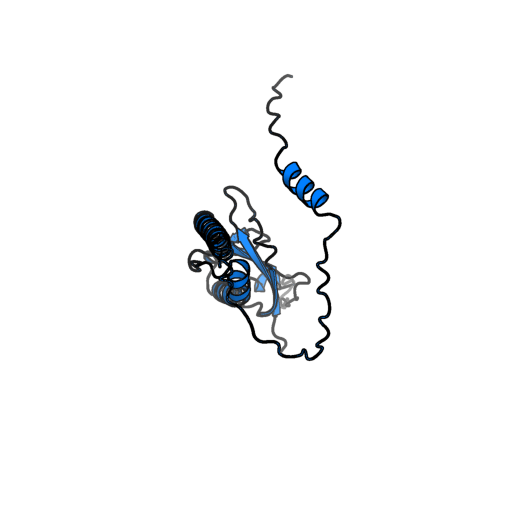 -13.314 1.00 92.50 112 PRO A O 1
ATOM 893 N N . THR A 1 113 ? 8.053 7.553 -15.006 1.00 91.69 113 THR A N 1
ATOM 894 C CA . THR A 1 113 ? 8.007 8.956 -14.550 1.00 91.69 113 THR A CA 1
ATOM 895 C C . THR A 1 113 ? 7.063 9.146 -13.362 1.00 91.69 113 THR A C 1
ATOM 897 O O . THR A 1 113 ? 7.264 10.039 -12.545 1.00 91.69 113 THR A O 1
ATOM 900 N N . LYS A 1 114 ? 6.021 8.313 -13.266 1.00 95.12 114 LYS A N 1
ATOM 901 C CA . LYS A 1 114 ? 5.056 8.310 -12.161 1.00 95.12 114 LYS A CA 1
ATOM 902 C C . LYS A 1 114 ? 5.292 7.087 -11.285 1.00 95.12 114 LYS A C 1
ATOM 904 O O . LYS A 1 114 ? 5.595 6.015 -11.803 1.00 95.12 114 LYS A O 1
ATOM 909 N N . ALA A 1 115 ? 5.128 7.255 -9.976 1.00 96.44 115 ALA A N 1
ATOM 910 C CA . ALA A 1 115 ? 5.155 6.136 -9.045 1.00 96.44 115 ALA A CA 1
ATOM 911 C C . ALA A 1 115 ? 3.987 5.179 -9.323 1.00 96.44 115 ALA A C 1
ATOM 913 O O . ALA A 1 115 ? 2.887 5.626 -9.661 1.00 96.44 115 ALA A O 1
ATOM 914 N N . PHE A 1 116 ? 4.215 3.879 -9.146 1.00 97.38 116 PHE A N 1
ATOM 915 C CA . PHE A 1 116 ? 3.115 2.922 -9.103 1.00 97.38 116 PHE A CA 1
ATOM 916 C C . PHE A 1 116 ? 2.394 3.047 -7.765 1.00 97.38 116 PHE A C 1
ATOM 918 O O . PHE A 1 116 ? 3.032 3.137 -6.716 1.00 97.38 116 PHE A O 1
ATOM 925 N N . GLU A 1 117 ? 1.066 3.061 -7.799 1.00 97.00 117 GLU A N 1
ATOM 926 C CA . GLU A 1 117 ? 0.252 3.192 -6.597 1.00 97.00 117 GLU A CA 1
ATOM 927 C C . GLU A 1 117 ? -0.276 1.823 -6.157 1.00 97.00 117 GLU A C 1
ATOM 929 O O . GLU A 1 117 ? -0.942 1.121 -6.922 1.00 97.00 117 GLU A O 1
ATOM 934 N N . LEU A 1 118 ? 0.011 1.467 -4.909 1.00 97.56 118 LEU A N 1
ATOM 935 C CA . LEU A 1 118 ? -0.457 0.254 -4.250 1.00 97.56 118 LEU A CA 1
ATOM 936 C C . LEU A 1 118 ? -1.272 0.632 -3.009 1.00 97.56 118 LEU A C 1
ATOM 938 O O . LEU A 1 118 ? -0.969 1.616 -2.336 1.00 97.56 118 LEU A O 1
ATOM 942 N N . ALA A 1 119 ? -2.292 -0.152 -2.688 1.00 96.75 119 ALA A N 1
ATOM 943 C CA . ALA A 1 119 ? -3.153 0.055 -1.537 1.00 96.75 119 ALA A CA 1
ATOM 944 C C . ALA A 1 119 ? -3.195 -1.190 -0.653 1.00 96.75 119 ALA A C 1
ATOM 946 O O . ALA A 1 119 ? -3.481 -2.283 -1.136 1.00 96.75 119 ALA A O 1
ATOM 947 N N . LEU A 1 120 ? -2.957 -1.005 0.644 1.00 96.69 120 LEU A N 1
ATOM 948 C CA . LEU A 1 120 ? -3.380 -1.952 1.667 1.00 96.69 120 LEU A CA 1
ATOM 949 C C . LEU A 1 120 ? -4.872 -1.725 1.904 1.00 96.69 120 LEU A C 1
ATOM 951 O O . LEU A 1 120 ? -5.277 -0.639 2.324 1.00 96.69 120 LEU A O 1
ATOM 955 N N . VAL A 1 121 ? -5.680 -2.724 1.571 1.00 95.19 121 VAL A N 1
ATOM 956 C CA . VAL A 1 121 ? -7.137 -2.663 1.654 1.00 95.19 121 VAL A CA 1
ATOM 957 C C . VAL A 1 121 ? -7.590 -3.399 2.907 1.00 95.19 121 VAL A C 1
ATOM 959 O O . VAL A 1 121 ? -7.329 -4.594 3.053 1.00 95.19 121 VAL A O 1
ATOM 962 N N . ILE A 1 122 ? -8.257 -2.663 3.792 1.00 93.69 122 ILE A N 1
ATOM 963 C CA . ILE A 1 122 ? -8.955 -3.174 4.972 1.00 93.69 122 ILE A CA 1
ATOM 964 C C . ILE A 1 122 ? -10.373 -3.534 4.531 1.00 93.69 122 ILE A C 1
ATOM 966 O O . ILE A 1 122 ? -11.073 -2.692 3.955 1.00 93.69 122 ILE A O 1
ATOM 970 N N . ASP A 1 123 ? -10.774 -4.782 4.767 1.00 91.69 123 ASP A N 1
ATOM 971 C CA . ASP A 1 123 ? -12.111 -5.260 4.420 1.00 91.69 123 ASP A CA 1
ATOM 972 C C . ASP A 1 123 ? -13.201 -4.592 5.284 1.00 91.69 123 ASP A C 1
ATOM 974 O O . ASP A 1 123 ? -12.928 -3.907 6.274 1.00 91.69 123 ASP A O 1
ATOM 978 N N . ALA A 1 124 ? -14.459 -4.743 4.872 1.00 89.12 124 ALA A N 1
ATOM 979 C CA . ALA A 1 124 ? -15.575 -4.062 5.519 1.00 89.12 124 ALA A CA 1
ATOM 980 C C . ALA A 1 124 ? -15.813 -4.503 6.974 1.00 89.12 124 ALA A C 1
ATOM 982 O O . ALA A 1 124 ? -16.161 -3.667 7.805 1.00 89.12 124 ALA A O 1
ATOM 983 N N . GLU A 1 125 ? -15.606 -5.782 7.284 1.00 90.56 125 GLU A N 1
ATOM 984 C CA . GLU A 1 125 ? -15.844 -6.339 8.619 1.00 90.56 125 GLU A CA 1
ATOM 985 C C . GLU A 1 125 ? -14.735 -5.897 9.589 1.00 90.56 125 GLU A C 1
ATOM 987 O O . GLU A 1 125 ? -15.030 -5.339 10.642 1.00 90.56 125 GLU A O 1
ATOM 992 N N . GLN A 1 126 ? -13.462 -5.973 9.190 1.00 93.25 126 GLN A N 1
ATOM 993 C CA . GLN A 1 126 ? -12.350 -5.436 9.977 1.00 93.25 126 GLN A CA 1
ATOM 994 C C . GLN A 1 126 ? -12.461 -3.918 10.150 1.00 93.25 126 GLN A C 1
ATOM 996 O O . GLN A 1 126 ? -12.113 -3.377 11.198 1.00 93.25 126 GLN A O 1
ATOM 1001 N N . ARG A 1 127 ? -12.966 -3.195 9.146 1.00 91.00 127 ARG A N 1
ATOM 1002 C CA . ARG A 1 127 ? -13.257 -1.767 9.303 1.00 91.00 127 ARG A CA 1
ATOM 1003 C C . ARG A 1 127 ? -14.291 -1.524 10.402 1.00 91.00 127 ARG A C 1
ATOM 1005 O O . ARG A 1 127 ? -14.134 -0.570 11.162 1.00 91.00 127 ARG A O 1
ATOM 1012 N N . GLU A 1 128 ? -15.356 -2.318 10.453 1.00 91.00 128 GLU A N 1
ATOM 1013 C CA . GLU A 1 128 ? -16.384 -2.191 11.485 1.00 91.00 128 GLU A CA 1
ATOM 1014 C C . GLU A 1 128 ? -15.800 -2.450 12.878 1.00 91.00 128 GLU A C 1
ATOM 1016 O O . GLU A 1 128 ? -16.010 -1.636 13.778 1.00 91.00 128 GLU A O 1
ATOM 1021 N N . GLU A 1 129 ? -14.974 -3.490 13.023 1.00 93.38 129 GLU A N 1
ATOM 1022 C CA . GLU A 1 129 ? -14.219 -3.778 14.251 1.00 93.38 129 GLU A CA 1
ATOM 1023 C C . GLU A 1 129 ? -13.357 -2.572 14.681 1.00 93.38 129 GLU A C 1
ATOM 1025 O O . GLU A 1 129 ? -13.406 -2.147 15.838 1.00 93.38 129 GLU A O 1
ATOM 1030 N N . ILE A 1 130 ? -12.622 -1.957 13.743 1.00 92.06 130 ILE A N 1
ATOM 1031 C CA . ILE A 1 130 ? -11.809 -0.755 14.004 1.00 92.06 130 ILE A CA 1
ATOM 1032 C C . ILE A 1 130 ? -12.691 0.419 14.447 1.00 92.06 130 ILE A C 1
ATOM 1034 O O . ILE A 1 130 ? -12.345 1.139 15.385 1.00 92.06 130 ILE A O 1
ATOM 1038 N N . CYS A 1 131 ? -13.832 0.640 13.788 1.00 91.06 131 CYS A N 1
ATOM 1039 C CA . CYS A 1 131 ? -14.762 1.706 14.155 1.00 91.06 131 CYS A CA 1
ATOM 1040 C C . CYS A 1 131 ? -15.317 1.515 15.574 1.00 91.06 131 CYS A C 1
ATOM 1042 O O . CYS A 1 131 ? -15.354 2.482 16.335 1.00 91.06 131 CYS A O 1
ATOM 1044 N N . GLN A 1 132 ? -15.702 0.290 15.940 1.00 93.25 132 GLN A N 1
ATOM 1045 C CA . GLN A 1 132 ? -16.185 -0.036 17.284 1.00 93.25 132 GLN A CA 1
ATOM 1046 C C . GLN A 1 132 ? -15.091 0.172 18.339 1.00 93.25 132 GLN A C 1
ATOM 1048 O O . GLN A 1 132 ? -15.342 0.799 19.367 1.00 93.25 132 GLN A O 1
ATOM 1053 N N . TYR A 1 133 ? -13.864 -0.282 18.063 1.00 93.38 133 TYR A N 1
ATOM 1054 C CA . TYR A 1 133 ? -12.723 -0.099 18.960 1.00 93.38 133 TYR A CA 1
ATOM 1055 C C . TYR A 1 133 ? -12.430 1.382 19.229 1.00 93.38 133 TYR A C 1
ATOM 1057 O O . TYR A 1 133 ? -12.267 1.789 20.380 1.00 93.38 133 TYR A O 1
ATOM 1065 N N . LEU A 1 134 ? -12.380 2.202 18.175 1.00 91.19 134 LEU A N 1
ATOM 1066 C CA . LEU A 1 134 ? -12.106 3.633 18.308 1.00 91.19 134 LEU A CA 1
ATOM 1067 C C . LEU A 1 134 ? -13.221 4.353 19.077 1.00 91.19 134 LEU A C 1
ATOM 1069 O O . LEU A 1 134 ? -12.914 5.140 19.967 1.00 91.19 134 LEU A O 1
ATOM 1073 N N . ALA A 1 135 ? -14.489 4.032 18.801 1.00 91.88 135 ALA A N 1
ATOM 1074 C CA . ALA A 1 135 ? -15.620 4.607 19.527 1.00 91.88 135 ALA A CA 1
ATOM 1075 C C . ALA A 1 135 ? -15.590 4.259 21.026 1.00 91.88 135 ALA A C 1
ATOM 1077 O O . ALA A 1 135 ? -15.821 5.129 21.863 1.00 91.88 135 ALA A O 1
ATOM 1078 N N . GLN A 1 136 ? -15.257 3.011 21.377 1.00 91.75 136 GLN A N 1
ATOM 1079 C CA . GLN A 1 136 ? -15.126 2.604 22.778 1.00 91.75 136 GLN A CA 1
ATOM 1080 C C . GLN A 1 136 ? -13.976 3.338 23.476 1.00 91.75 136 GLN A C 1
ATOM 1082 O O . GLN A 1 136 ? -14.136 3.818 24.596 1.00 91.75 136 GLN A O 1
ATOM 1087 N N . LYS A 1 137 ? -12.826 3.470 22.805 1.00 89.56 137 LYS A N 1
ATOM 1088 C CA . LYS A 1 137 ? -11.654 4.158 23.358 1.00 89.56 137 LYS A CA 1
ATOM 1089 C C . LYS A 1 137 ? -11.932 5.639 23.634 1.00 89.56 137 LYS A C 1
ATOM 1091 O O . LYS A 1 137 ? -11.456 6.167 24.638 1.00 89.56 137 LYS A O 1
ATOM 1096 N N . ASP A 1 138 ? -12.706 6.289 22.767 1.00 88.62 138 ASP A N 1
ATOM 1097 C CA . ASP A 1 138 ? -13.114 7.684 22.946 1.00 88.62 138 ASP A CA 1
ATOM 1098 C C . ASP A 1 138 ? -14.057 7.836 24.159 1.00 88.62 138 ASP A C 1
ATOM 1100 O O . ASP A 1 138 ? -13.843 8.720 24.990 1.00 88.62 138 ASP A O 1
ATOM 1104 N N . LEU A 1 139 ? -15.024 6.925 24.341 1.00 88.06 139 LEU A N 1
ATOM 1105 C CA . LEU A 1 139 ? -15.910 6.910 25.519 1.00 88.06 139 LEU A CA 1
ATOM 1106 C C . LEU A 1 139 ? -15.145 6.693 26.834 1.00 88.06 139 LEU A C 1
ATOM 1108 O O . LEU A 1 139 ? -15.392 7.389 27.822 1.00 88.06 139 LEU A O 1
ATOM 1112 N N . ASP A 1 140 ? -14.192 5.759 26.852 1.00 86.94 140 ASP A N 1
ATOM 1113 C CA . ASP A 1 140 ? -13.372 5.483 28.037 1.00 86.94 140 ASP A CA 1
ATOM 1114 C C . ASP A 1 140 ? -12.516 6.705 28.417 1.00 86.94 140 ASP A C 1
ATOM 1116 O O . ASP A 1 140 ? -12.360 7.032 29.601 1.00 86.94 140 ASP A O 1
ATOM 1120 N N . ALA A 1 141 ? -11.996 7.425 27.416 1.00 86.19 141 ALA A N 1
ATOM 1121 C CA . ALA A 1 141 ? -11.261 8.666 27.626 1.00 86.19 141 ALA A CA 1
ATOM 1122 C C . ALA A 1 141 ? -12.156 9.760 28.236 1.00 86.19 141 ALA A C 1
ATOM 1124 O O . ALA A 1 141 ? -11.748 10.401 29.209 1.00 86.19 141 ALA A O 1
ATOM 1125 N N . GLU A 1 142 ? -13.387 9.935 27.745 1.00 83.88 142 GLU A N 1
ATOM 1126 C CA . GLU A 1 142 ? -14.350 10.903 28.293 1.00 83.88 142 GLU A CA 1
ATOM 1127 C C . GLU A 1 142 ? -14.757 10.572 29.738 1.00 83.88 142 GLU A C 1
ATOM 1129 O O . GLU A 1 142 ? -14.738 11.446 30.613 1.00 83.88 142 GLU A O 1
ATOM 1134 N N . MET A 1 143 ? -15.047 9.299 30.032 1.00 78.62 143 MET A N 1
ATOM 1135 C CA . MET A 1 143 ? -15.389 8.856 31.388 1.00 78.62 143 MET A CA 1
ATOM 1136 C C . MET A 1 143 ? -14.232 9.081 32.368 1.00 78.62 143 MET A C 1
ATOM 1138 O O . MET A 1 143 ? -14.465 9.529 33.495 1.00 78.62 143 MET A O 1
ATOM 1142 N N . SER A 1 144 ? -12.985 8.853 31.940 1.00 75.56 144 SER A N 1
ATOM 1143 C CA . SER A 1 144 ? -11.799 9.051 32.784 1.00 75.56 144 SER A CA 1
ATOM 1144 C C . SER A 1 144 ? -11.565 10.514 33.197 1.00 75.56 144 SER A C 1
ATOM 1146 O O . SER A 1 144 ? -11.057 10.765 34.292 1.00 75.56 144 SER A O 1
ATOM 1148 N N . MET A 1 145 ? -11.995 11.490 32.386 1.00 69.44 145 MET A N 1
ATOM 1149 C CA . MET A 1 145 ? -11.866 12.917 32.714 1.00 69.44 145 MET A CA 1
ATOM 1150 C C . MET A 1 145 ? -12.947 13.420 33.683 1.00 69.44 145 MET A C 1
ATOM 1152 O O . MET A 1 145 ? -12.720 14.388 34.406 1.00 69.44 145 MET A O 1
ATOM 1156 N N . SER A 1 146 ? -14.095 12.743 33.767 1.00 59.72 146 SER A N 1
ATOM 1157 C CA . SER A 1 146 ? -15.220 13.158 34.624 1.00 59.72 146 SER A CA 1
ATOM 1158 C C . SER A 1 146 ? -15.064 12.804 36.115 1.00 59.72 146 SER A C 1
ATOM 1160 O O . SER A 1 146 ? -15.720 13.403 36.967 1.00 59.72 146 SER A O 1
ATOM 1162 N N . VAL A 1 147 ? -14.164 11.876 36.468 1.00 57.41 147 VAL A N 1
ATOM 1163 C CA . VAL A 1 147 ? -13.950 11.420 37.862 1.00 57.41 147 VAL A CA 1
ATOM 1164 C C . VAL A 1 147 ? -12.899 12.271 38.610 1.00 57.41 147 VAL A C 1
ATOM 1166 O O . VAL A 1 147 ? -12.775 12.184 39.832 1.00 57.41 147 VAL A O 1
ATOM 1169 N N . GLY A 1 148 ? -12.167 13.150 37.913 1.00 53.72 148 GLY A N 1
ATOM 1170 C CA . GLY A 1 148 ? -11.067 13.945 38.482 1.00 53.72 148 GLY A CA 1
ATOM 1171 C C . GLY A 1 148 ? -11.449 15.269 39.163 1.00 53.72 148 GLY A C 1
ATOM 1172 O O . GLY A 1 148 ? -10.627 15.839 39.880 1.00 53.72 148 GLY A O 1
ATOM 1173 N N . GLU A 1 149 ? -12.677 15.769 38.997 1.00 48.75 149 GLU A N 1
ATOM 1174 C CA . GLU A 1 149 ? -13.065 17.130 39.416 1.00 48.75 149 GLU A CA 1
ATOM 1175 C C . GLU A 1 149 ? -14.003 17.152 40.641 1.00 48.75 149 GLU A C 1
ATOM 1177 O O . GLU A 1 149 ? -15.039 17.810 40.682 1.00 48.75 149 GLU A O 1
ATOM 1182 N N . SER A 1 150 ? -13.651 16.411 41.697 1.00 50.75 150 SER A N 1
ATOM 1183 C CA . SER A 1 150 ? -14.283 16.566 43.021 1.00 50.75 150 SER A CA 1
ATOM 1184 C C . SER A 1 150 ? -13.385 16.153 44.192 1.00 50.75 150 SER A C 1
ATOM 1186 O O . SER A 1 150 ? -13.829 15.546 45.165 1.00 50.75 150 SER A O 1
ATOM 1188 N N . SER A 1 151 ? -12.112 16.558 44.184 1.00 51.75 151 SER A N 1
ATOM 1189 C CA . SER A 1 151 ? -11.358 16.653 45.443 1.00 51.75 151 SER A CA 1
ATOM 1190 C C . SER A 1 151 ? -11.759 17.925 46.189 1.00 51.75 151 SER A C 1
ATOM 1192 O O . SER A 1 151 ? -11.186 19.002 46.025 1.00 51.75 151 SER A O 1
ATOM 1194 N N . LYS A 1 152 ? -12.787 17.774 47.031 1.00 50.72 152 LYS A N 1
ATOM 1195 C CA . LYS A 1 152 ? -13.182 18.721 48.077 1.00 50.72 152 LYS A CA 1
ATOM 1196 C C . LYS A 1 152 ? -11.946 19.238 48.823 1.00 50.72 152 LYS A C 1
ATOM 1198 O O . LYS A 1 152 ? -11.246 18.487 49.496 1.00 50.72 152 LYS A O 1
ATOM 1203 N N . ARG A 1 153 ? -11.740 20.557 48.750 1.00 46.12 153 ARG A N 1
ATOM 1204 C CA . ARG A 1 153 ? -10.904 21.346 49.665 1.00 46.12 153 ARG A CA 1
ATOM 1205 C C . ARG A 1 153 ? -11.292 21.034 51.115 1.00 46.12 153 ARG A C 1
ATOM 1207 O O . ARG A 1 153 ? -12.256 21.596 51.630 1.00 46.12 153 ARG A O 1
ATOM 1214 N N . GLN A 1 154 ? -10.512 20.199 51.792 1.00 45.16 154 GLN A N 1
ATOM 1215 C CA . GLN A 1 154 ? -10.461 20.192 53.249 1.00 45.16 154 GLN A CA 1
ATOM 1216 C C . GLN A 1 154 ? -9.594 21.383 53.679 1.00 45.16 154 GLN A C 1
ATOM 1218 O O . GLN A 1 154 ? -8.383 21.412 53.470 1.00 45.16 154 GLN A O 1
ATOM 1223 N N . ARG A 1 155 ? -10.248 22.429 54.196 1.00 51.72 155 ARG A N 1
ATOM 1224 C CA . ARG A 1 155 ? -9.602 23.565 54.863 1.00 51.72 155 ARG A CA 1
ATOM 1225 C C . ARG A 1 155 ? -9.135 23.112 56.246 1.00 51.72 155 ARG A C 1
ATOM 1227 O O . ARG A 1 155 ? -9.979 22.787 57.074 1.00 51.72 155 ARG A O 1
ATOM 1234 N N . SER A 1 156 ? -7.836 23.228 56.505 1.00 44.41 156 SER A N 1
ATOM 1235 C CA . SER A 1 156 ? -7.280 23.348 57.858 1.00 44.41 156 SER A CA 1
ATOM 1236 C C . SER A 1 156 ? -6.234 24.474 57.884 1.00 44.41 156 SER A C 1
ATOM 1238 O O . SER A 1 156 ? -5.623 24.739 56.844 1.00 44.41 156 SER A O 1
ATOM 1240 N N . PRO A 1 157 ? -6.061 25.189 59.012 1.00 54.75 157 PRO A N 1
ATOM 1241 C CA . PRO A 1 157 ? -5.460 26.518 59.021 1.00 54.75 157 PRO A CA 1
ATOM 1242 C C . PRO A 1 157 ? -3.964 26.555 59.385 1.00 54.75 157 PRO A C 1
ATOM 1244 O O . PRO A 1 157 ? -3.434 25.669 60.045 1.00 54.75 157 PRO A O 1
ATOM 1247 N N . SER A 1 158 ? -3.362 27.689 58.997 1.00 48.84 158 SER A N 1
ATOM 1248 C CA . SER A 1 158 ? -2.168 28.370 59.534 1.00 48.84 158 SER A CA 1
ATOM 1249 C C . SER A 1 158 ? -0.792 27.701 59.429 1.00 48.84 158 SER A C 1
ATOM 1251 O O . SER A 1 158 ? -0.500 26.820 60.220 1.00 48.84 158 SER A O 1
ATOM 1253 N N . VAL A 1 159 ? 0.087 28.263 58.578 1.00 51.16 159 VAL A N 1
ATOM 1254 C CA . VAL A 1 159 ? 1.379 28.904 58.950 1.00 51.16 159 VAL A CA 1
ATOM 1255 C C . VAL A 1 159 ? 1.767 29.909 57.838 1.00 51.16 159 VAL A C 1
ATOM 1257 O O . VAL A 1 159 ? 1.650 29.561 56.662 1.00 51.16 159 VAL A O 1
ATOM 1260 N N . PRO A 1 160 ? 2.240 31.136 58.144 1.00 53.22 160 PRO A N 1
ATOM 1261 C CA . PRO A 1 160 ? 2.752 32.058 57.136 1.00 53.22 160 PRO A CA 1
ATOM 1262 C C . PRO A 1 160 ? 4.230 31.767 56.839 1.00 53.22 160 PRO A C 1
ATOM 1264 O O . PRO A 1 160 ? 5.085 31.880 57.717 1.00 53.22 160 PRO A O 1
ATOM 1267 N N . ARG A 1 161 ? 4.551 31.433 55.585 1.00 45.28 161 ARG A N 1
ATOM 1268 C CA . ARG A 1 161 ? 5.915 31.544 55.051 1.00 45.28 161 ARG A CA 1
ATOM 1269 C C . ARG A 1 161 ? 5.900 32.217 53.681 1.00 45.28 161 ARG A C 1
ATOM 1271 O O . ARG A 1 161 ? 5.037 31.971 52.847 1.00 45.28 161 ARG A O 1
ATOM 1278 N N . THR A 1 162 ? 6.848 33.130 53.550 1.00 58.38 162 THR A N 1
ATOM 1279 C CA . THR A 1 162 ? 7.107 34.111 52.496 1.00 58.38 162 THR A CA 1
ATOM 1280 C C . THR A 1 162 ? 7.306 33.510 51.093 1.00 58.38 162 THR A C 1
ATOM 1282 O O . THR A 1 162 ? 7.713 32.355 50.973 1.00 58.38 162 THR A O 1
ATOM 1285 N N . PRO A 1 163 ? 7.054 34.284 50.016 1.00 51.00 163 PRO A N 1
ATOM 1286 C CA . PRO A 1 163 ? 7.131 33.789 48.643 1.00 51.00 163 PRO A CA 1
ATOM 1287 C C . PRO A 1 163 ? 8.528 33.987 48.025 1.00 51.00 163 PRO A C 1
ATOM 1289 O O . PRO A 1 163 ? 9.117 35.055 48.197 1.00 51.00 163 PRO A O 1
ATOM 1292 N N . PRO A 1 164 ? 9.020 33.058 47.187 1.00 48.56 164 PRO A N 1
ATOM 1293 C CA . PRO A 1 164 ? 9.931 33.404 46.110 1.00 48.56 164 PRO A CA 1
ATOM 1294 C C . PRO A 1 164 ? 9.133 33.654 44.823 1.00 48.56 164 PRO A C 1
ATOM 1296 O O . PRO A 1 164 ? 8.343 32.824 44.368 1.00 48.56 164 PRO A O 1
ATOM 1299 N N . GLN A 1 165 ? 9.337 34.834 44.238 1.00 55.44 165 GLN A N 1
ATOM 1300 C CA . GLN A 1 165 ? 8.801 35.215 42.935 1.00 55.44 165 GLN A CA 1
ATOM 1301 C C . GLN A 1 165 ? 9.325 34.268 41.846 1.00 55.44 165 GLN A C 1
ATOM 1303 O O . GLN A 1 165 ? 10.506 34.283 41.514 1.00 55.44 165 GLN A O 1
ATOM 1308 N N . SER A 1 166 ? 8.427 33.497 41.235 1.00 48.28 166 SER A N 1
ATOM 1309 C CA . SER A 1 166 ? 8.668 32.832 39.956 1.00 48.28 166 SER A CA 1
ATOM 1310 C C . SER A 1 166 ? 7.625 33.317 38.956 1.00 48.28 166 SER A C 1
ATOM 1312 O O . SER A 1 166 ? 6.417 33.155 39.142 1.00 48.28 166 SER A O 1
ATOM 1314 N N . LYS A 1 167 ? 8.110 33.993 37.914 1.00 51.41 167 LYS A N 1
ATOM 1315 C CA . LYS A 1 167 ? 7.324 34.571 36.824 1.00 51.41 167 LYS A CA 1
ATOM 1316 C C . LYS A 1 167 ? 6.663 33.447 36.020 1.00 51.41 167 LYS A C 1
ATOM 1318 O O . LYS A 1 167 ? 7.290 32.845 35.153 1.00 51.41 167 LYS A O 1
ATOM 1323 N N . ARG A 1 168 ? 5.375 33.199 36.272 1.00 47.16 168 ARG A N 1
ATOM 1324 C CA . ARG A 1 168 ? 4.501 32.444 35.365 1.00 47.16 168 ARG A CA 1
ATOM 1325 C C . ARG A 1 168 ? 4.366 33.217 34.052 1.00 47.16 168 ARG A C 1
ATOM 1327 O O . ARG A 1 168 ? 3.768 34.289 34.022 1.00 47.16 168 ARG A O 1
ATOM 1334 N N . ARG A 1 169 ? 4.906 32.664 32.964 1.00 51.47 169 ARG A N 1
ATOM 1335 C CA . ARG A 1 169 ? 4.476 33.029 31.611 1.00 51.47 169 ARG A CA 1
ATOM 1336 C C . ARG A 1 169 ? 3.066 32.477 31.410 1.00 51.47 169 ARG A C 1
ATOM 1338 O O . ARG A 1 169 ? 2.833 31.289 31.620 1.00 51.47 169 ARG A O 1
ATOM 1345 N N . ALA A 1 170 ? 2.139 33.365 31.071 1.00 50.75 170 ALA A N 1
ATOM 1346 C CA . ALA A 1 170 ? 0.776 33.025 30.709 1.00 50.75 170 ALA A CA 1
ATOM 1347 C C . ALA A 1 170 ? 0.787 32.132 29.462 1.00 50.75 170 ALA A C 1
ATOM 1349 O O . ALA A 1 170 ? 1.362 32.500 28.438 1.00 50.75 170 ALA A O 1
ATOM 1350 N N . ILE A 1 171 ? 0.162 30.961 29.558 1.00 53.47 171 ILE A N 1
ATOM 1351 C CA . ILE A 1 171 ? -0.211 30.169 28.389 1.00 53.47 171 ILE A CA 1
ATOM 1352 C C . ILE A 1 171 ? -1.378 30.923 27.753 1.00 53.47 171 ILE A C 1
ATOM 1354 O O . ILE A 1 171 ? -2.467 30.981 28.323 1.00 53.47 171 ILE A O 1
ATOM 1358 N N . GLN A 1 172 ? -1.131 31.565 26.612 1.00 53.16 172 GLN A N 1
ATOM 1359 C CA . GLN A 1 172 ? -2.203 32.061 25.760 1.00 53.16 172 GLN A CA 1
ATOM 1360 C C . GLN A 1 172 ? -2.924 30.845 25.182 1.00 53.16 172 GLN A C 1
ATOM 1362 O O . GLN A 1 172 ? -2.398 30.148 24.317 1.00 53.16 172 GLN A O 1
ATOM 1367 N N . ILE A 1 173 ? -4.121 30.575 25.695 1.00 54.78 173 ILE A N 1
ATOM 1368 C CA . ILE A 1 173 ? -5.078 29.685 25.048 1.00 54.78 173 ILE A CA 1
ATOM 1369 C C . ILE A 1 173 ? -5.472 30.387 23.748 1.00 54.78 173 ILE A C 1
ATOM 1371 O O . ILE A 1 173 ? -6.146 31.416 23.774 1.00 54.78 173 ILE A O 1
ATOM 1375 N N . TYR A 1 174 ? -4.990 29.876 22.617 1.00 53.00 174 TYR A N 1
ATOM 1376 C CA . TYR A 1 174 ? -5.405 30.351 21.305 1.00 53.00 174 TYR A CA 1
ATOM 1377 C C . TYR A 1 174 ? -6.837 29.868 21.062 1.00 53.00 174 TYR A C 1
ATOM 1379 O O . TYR A 1 174 ? -7.064 28.741 20.627 1.00 53.00 174 TYR A O 1
ATOM 1387 N N . GLN A 1 175 ? -7.817 30.705 21.399 1.00 51.16 175 GLN A N 1
ATOM 1388 C CA . GLN A 1 175 ? -9.182 30.534 20.916 1.00 51.16 175 GLN A CA 1
ATOM 1389 C C . GLN A 1 175 ? -9.196 30.971 19.450 1.00 51.16 175 GLN A C 1
ATOM 1391 O O . GLN A 1 175 ? -9.101 32.158 19.144 1.00 51.16 175 GLN A O 1
ATOM 1396 N N . SER A 1 176 ? -9.240 29.993 18.543 1.00 52.62 176 SER A N 1
ATOM 1397 C CA . SER A 1 176 ? -9.433 30.258 17.118 1.00 52.62 176 SER A CA 1
ATOM 1398 C C . SER A 1 176 ? -10.786 30.957 16.926 1.00 52.62 176 SER A C 1
ATOM 1400 O O . SER A 1 176 ? -11.798 30.421 17.383 1.00 52.62 176 SER A O 1
ATOM 1402 N N . PRO A 1 177 ? -10.847 32.115 16.248 1.00 55.22 177 PRO A N 1
ATOM 1403 C CA . PRO A 1 177 ? -12.064 32.917 16.101 1.00 55.22 177 PRO A CA 1
ATOM 1404 C C . PRO A 1 177 ? -13.109 32.302 15.155 1.00 55.22 177 PRO A C 1
ATOM 1406 O O . PRO A 1 177 ? -14.048 32.988 14.769 1.00 55.22 177 PRO A O 1
ATOM 1409 N N . ASN A 1 178 ? -12.951 31.035 14.757 1.00 62.41 178 ASN A N 1
ATOM 1410 C CA . ASN A 1 178 ? -13.775 30.421 13.719 1.00 62.41 178 ASN A CA 1
ATOM 1411 C C . ASN A 1 178 ? -14.325 29.031 14.062 1.00 62.41 178 ASN A C 1
ATOM 1413 O O . ASN A 1 178 ? -14.571 28.216 13.173 1.00 62.41 178 ASN A O 1
ATOM 1417 N N . TYR A 1 179 ? -14.499 28.747 15.355 1.00 67.62 179 TYR A N 1
ATOM 1418 C CA . TYR A 1 179 ? -15.045 27.466 15.809 1.00 67.62 179 TYR A CA 1
ATOM 1419 C C . TYR A 1 179 ? -16.492 27.247 15.335 1.00 67.62 179 TYR A C 1
ATOM 1421 O O . TYR A 1 179 ? -16.823 26.156 14.876 1.00 67.62 179 TYR A O 1
ATOM 1429 N N . ASP A 1 180 ? -17.321 28.294 15.350 1.00 67.12 180 ASP A N 1
ATOM 1430 C CA . ASP A 1 180 ? 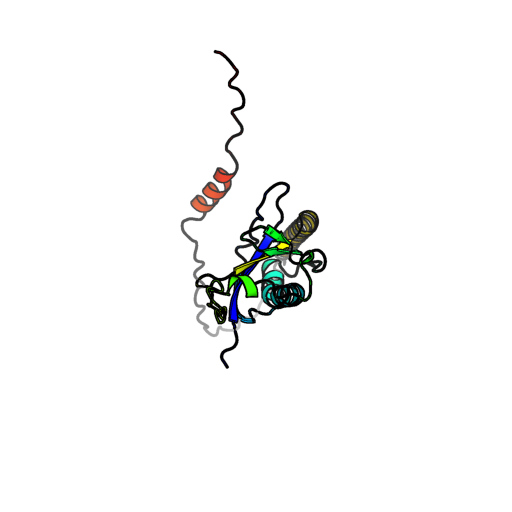-18.730 28.184 14.953 1.00 67.12 180 ASP A CA 1
ATOM 1431 C C . ASP A 1 180 ? -18.892 27.919 13.444 1.00 67.12 180 ASP A C 1
ATOM 1433 O O . ASP A 1 180 ? -19.663 27.045 13.058 1.00 67.12 180 ASP A O 1
ATOM 1437 N N . GLN A 1 181 ? -18.069 28.540 12.584 1.00 66.19 181 GLN A N 1
ATOM 1438 C CA . GLN A 1 181 ? -18.102 28.272 11.134 1.00 66.19 181 GLN A CA 1
ATOM 1439 C C . GLN A 1 181 ? -17.673 26.838 10.779 1.00 66.19 181 GLN A C 1
ATOM 1441 O O . GLN A 1 181 ? -18.187 26.252 9.828 1.00 66.19 181 GLN A O 1
ATOM 1446 N N . LEU A 1 182 ? -16.738 26.253 11.537 1.00 60.34 182 LEU A N 1
ATOM 1447 C CA . LEU A 1 182 ? -16.329 24.856 11.354 1.00 60.34 182 LEU A CA 1
ATOM 1448 C C . LEU A 1 182 ? -17.427 23.881 11.781 1.00 60.34 182 LEU A C 1
ATOM 1450 O O . LEU A 1 182 ? -17.598 22.839 11.148 1.00 60.34 182 LEU A O 1
ATOM 1454 N N . ARG A 1 183 ? -18.178 24.217 12.833 1.00 68.44 183 ARG A N 1
ATOM 1455 C CA . ARG A 1 183 ? -19.283 23.391 13.320 1.00 68.44 183 ARG A CA 1
ATOM 1456 C C . ARG A 1 183 ? -20.445 23.348 12.324 1.00 68.44 183 ARG A C 1
ATOM 1458 O O . ARG A 1 183 ? -20.977 22.265 12.081 1.00 68.44 183 ARG A O 1
ATOM 1465 N N . ASP A 1 184 ? -20.786 24.480 11.714 1.00 61.56 184 ASP A N 1
ATOM 1466 C CA . ASP A 1 184 ? -21.890 24.562 10.750 1.00 61.56 184 ASP A CA 1
ATOM 1467 C C . ASP A 1 184 ? -21.567 23.828 9.434 1.00 61.56 184 ASP A C 1
ATOM 1469 O O . ASP A 1 184 ? -22.396 23.067 8.931 1.00 61.56 184 ASP A O 1
ATOM 1473 N N . ALA A 1 185 ? -20.325 23.921 8.940 1.00 62.00 185 ALA A N 1
ATOM 1474 C CA . ALA A 1 185 ? -19.889 23.199 7.736 1.00 62.00 185 ALA A CA 1
ATOM 1475 C C . ALA A 1 185 ? -19.926 21.663 7.890 1.00 62.00 185 ALA A C 1
ATOM 1477 O O . ALA A 1 185 ? -20.129 20.930 6.919 1.00 62.00 185 ALA A O 1
ATOM 1478 N N . LEU A 1 186 ? -19.740 21.157 9.113 1.00 54.88 186 LEU A N 1
ATOM 1479 C CA . LEU A 1 186 ? -19.830 19.727 9.418 1.00 54.88 186 LEU A CA 1
ATOM 1480 C C . LEU A 1 186 ? -21.282 19.227 9.427 1.00 54.88 186 LEU A C 1
ATOM 1482 O O . LEU A 1 186 ? -21.532 18.098 9.003 1.00 54.88 186 LEU A O 1
ATOM 1486 N N . LEU A 1 187 ? -22.237 20.063 9.841 1.00 57.66 187 LEU A N 1
ATOM 1487 C CA . LEU A 1 187 ? -23.662 19.721 9.878 1.00 57.66 187 LEU A CA 1
ATOM 1488 C C . LEU A 1 187 ? -24.340 19.838 8.499 1.00 57.66 187 LEU A C 1
ATOM 1490 O O . LEU A 1 187 ? -25.226 19.040 8.194 1.00 57.66 187 LEU A O 1
ATOM 1494 N N . GLU A 1 188 ? -23.896 20.753 7.631 1.00 52.38 188 GLU A N 1
ATOM 1495 C CA . GLU A 1 188 ? -24.469 20.923 6.282 1.00 52.38 188 GLU A CA 1
ATOM 1496 C C . GLU A 1 188 ? -24.105 19.802 5.292 1.00 52.38 188 GLU A C 1
ATOM 1498 O O . GLU A 1 188 ? -24.825 19.576 4.320 1.00 52.38 188 GLU A O 1
ATOM 1503 N N . SER A 1 189 ? -23.048 19.023 5.543 1.00 51.06 189 SER A N 1
ATOM 1504 C CA . SER A 1 189 ? -22.669 17.905 4.658 1.00 51.06 189 SER A CA 1
ATOM 1505 C C . SER A 1 189 ? -23.540 16.642 4.808 1.00 51.06 189 SER A C 1
ATOM 1507 O O . SER A 1 189 ? -23.358 15.671 4.072 1.00 51.06 189 SER A O 1
ATOM 1509 N N . GLY A 1 190 ? -24.513 16.652 5.729 1.00 47.31 190 GLY A N 1
ATOM 1510 C CA . GLY A 1 190 ? -25.381 15.512 6.038 1.00 47.31 190 GLY A CA 1
ATOM 1511 C C . GLY A 1 190 ? -26.725 15.453 5.301 1.00 47.31 190 GLY A C 1
ATOM 1512 O O . GLY A 1 190 ? -27.498 14.535 5.565 1.00 47.31 190 GLY A O 1
ATOM 1513 N N . SER A 1 191 ? -27.054 16.393 4.406 1.00 51.97 191 SER A N 1
ATOM 1514 C CA . SER A 1 191 ? -28.392 16.424 3.797 1.00 51.97 191 SER A CA 1
ATOM 1515 C C . SER A 1 191 ? -28.412 16.982 2.374 1.00 51.97 191 SER A C 1
ATOM 1517 O O . SER A 1 191 ? -28.549 18.187 2.189 1.00 51.97 191 SER A O 1
ATOM 1519 N N . SER A 1 192 ? -28.336 16.102 1.368 1.00 46.62 192 SER A N 1
ATOM 1520 C CA . SER A 1 192 ? -28.949 16.249 0.029 1.00 46.62 192 SER A CA 1
ATOM 1521 C C . SER A 1 192 ? -28.600 15.028 -0.828 1.00 46.62 192 SER A C 1
ATOM 1523 O O . SER A 1 192 ? -27.454 14.605 -0.854 1.00 46.62 192 SER A O 1
ATOM 1525 N N . HIS A 1 193 ? -29.462 14.412 -1.624 1.00 41.97 193 HIS A N 1
ATOM 1526 C CA . HIS A 1 193 ? -30.904 14.470 -1.812 1.00 41.97 193 HIS A CA 1
ATOM 1527 C C . HIS A 1 193 ? -31.163 13.284 -2.753 1.00 41.97 193 HIS A C 1
ATOM 1529 O O . HIS A 1 193 ? -30.627 13.220 -3.859 1.00 41.97 193 HIS A O 1
ATOM 1535 N N . SER A 1 194 ? -31.930 12.302 -2.302 1.00 46.41 194 SER A N 1
ATOM 1536 C CA . SER A 1 194 ? -32.555 11.292 -3.154 1.00 46.41 194 SER A CA 1
ATOM 1537 C C . SER A 1 194 ? -33.645 11.961 -3.993 1.00 46.41 194 SER A C 1
ATOM 1539 O O . SER A 1 194 ? -34.484 12.626 -3.395 1.00 46.41 194 SER A O 1
ATOM 1541 N N . GLN A 1 195 ? -33.616 11.807 -5.322 1.00 43.53 195 GLN A N 1
ATOM 1542 C CA . GLN A 1 195 ? -34.670 12.027 -6.347 1.00 43.53 195 GLN A CA 1
ATOM 1543 C C . GLN A 1 195 ? -33.921 12.414 -7.641 1.00 43.53 195 GLN A C 1
ATOM 1545 O O . GLN A 1 195 ? -33.161 13.370 -7.645 1.00 43.53 195 GLN A O 1
ATOM 1550 N N . LEU A 1 196 ? -33.965 11.667 -8.742 1.00 41.38 196 LEU A N 1
ATOM 1551 C CA . LEU A 1 196 ? -35.150 11.363 -9.535 1.00 41.38 196 LEU A CA 1
ATOM 1552 C C . LEU A 1 196 ? -34.972 10.034 -10.283 1.00 41.38 196 LEU A C 1
ATOM 1554 O O . LEU A 1 196 ? -34.075 9.871 -11.111 1.00 41.38 196 LEU A O 1
ATOM 1558 N N . SER A 1 197 ? -35.875 9.103 -9.999 1.00 47.19 197 SER A N 1
ATOM 1559 C CA . SER A 1 197 ? -36.346 8.094 -10.938 1.00 47.19 197 SER A CA 1
ATOM 1560 C C . SER A 1 197 ? -37.398 8.706 -11.876 1.00 47.19 197 SER A C 1
ATOM 1562 O O . SER A 1 197 ? -38.016 9.716 -11.559 1.00 47.19 197 SER A O 1
ATOM 1564 N N . GLU A 1 198 ? -37.615 8.017 -12.998 1.00 47.56 198 GLU A N 1
ATOM 1565 C CA . GLU A 1 198 ? -38.712 8.178 -13.963 1.00 47.56 198 GLU A CA 1
ATOM 1566 C C . GLU A 1 198 ? -38.590 9.303 -15.003 1.00 47.56 198 GLU A C 1
ATOM 1568 O O . GLU A 1 198 ? -39.056 10.420 -14.822 1.00 47.56 198 GLU A O 1
ATOM 1573 N N . GLN A 1 199 ? -38.159 8.923 -16.211 1.00 44.66 199 GLN A N 1
ATOM 1574 C CA . GLN A 1 199 ? -38.922 9.303 -17.399 1.00 44.66 199 GLN A CA 1
ATOM 1575 C C . GLN A 1 199 ? -39.036 8.131 -18.378 1.00 44.66 199 GLN A C 1
ATOM 1577 O O . GLN A 1 199 ? -38.065 7.474 -18.751 1.00 44.66 199 GLN A O 1
ATOM 1582 N N . ARG A 1 200 ? -40.297 7.840 -18.698 1.00 48.88 200 ARG A N 1
ATOM 1583 C CA . ARG A 1 200 ? -40.802 6.756 -19.533 1.00 48.88 200 ARG A CA 1
ATOM 1584 C C . ARG A 1 200 ? -40.710 7.100 -21.024 1.00 48.88 200 ARG A C 1
ATOM 1586 O O . ARG A 1 200 ? -40.799 8.252 -21.422 1.00 48.88 200 ARG A O 1
ATOM 1593 N N . LYS A 1 201 ? -40.646 6.017 -21.800 1.00 47.34 201 LYS A N 1
ATOM 1594 C CA . LYS A 1 201 ? -41.075 5.819 -23.196 1.00 47.34 201 LYS A CA 1
ATOM 1595 C C . LYS A 1 201 ? -42.197 6.747 -23.706 1.00 47.34 201 LYS A C 1
ATOM 1597 O O . LYS A 1 201 ? -43.272 6.751 -23.114 1.00 47.34 201 LYS A O 1
ATOM 1602 N N . SER A 1 202 ? -41.957 7.340 -24.880 1.00 51.94 202 SER A N 1
ATOM 1603 C CA . SER A 1 202 ? -42.852 7.621 -26.036 1.00 51.94 202 SER A CA 1
ATOM 1604 C C . SER A 1 202 ? -42.126 8.697 -26.862 1.00 51.94 202 SER A C 1
ATOM 1606 O O . SER A 1 202 ? -41.762 9.708 -26.272 1.00 51.94 202 SER A O 1
ATOM 1608 N N . LEU A 1 203 ? -41.785 8.589 -28.144 1.00 46.03 203 LEU A N 1
ATOM 1609 C CA . LEU A 1 203 ? -42.328 7.934 -29.336 1.00 46.03 203 LEU A CA 1
ATOM 1610 C C . LEU A 1 203 ? -41.155 7.546 -30.253 1.00 46.03 203 LEU A C 1
ATOM 1612 O O . LEU A 1 203 ? -40.130 8.263 -30.201 1.00 46.03 203 LEU A O 1
#

Foldseek 3Di:
DDAQWAKAKEFAFEDDPPDLDGHTQVRDMDIDTGHGLFAFLQNVLVVNCVRCVVVCCVSLVNQDADSVQWFKAFSVRRDTSVPDDRRGRDRFVVQWDWDPPDPPTDTDGHYDPDHGYMYGYDYPVRVVSSVVVVVVVVVVVVVVVVVPPDPDDPDDDDDDDDDDDDDDDDDPPPPPPCPPVVVVVVVVVPDDDDDDDDDDDDD